Protein 2I5V (pdb70)

Nearest PDB structures (foldseek):
  2i5v-assembly1_O  TM=1.004E+00  e=1.414E-42  Borreliella burgdorferi
  6j49-assembly1_O  TM=1.003E+00  e=3.433E-41  Borreliella burgdorferi B31
  6kt1-assembly1_O  TM=1.001E+00  e=2.697E-40  Borreliella burgdorferi B31
  2oyb-assembly1_O  TM=1.002E+00  e=3.802E-40  Borreliella burgdorferi
  6j6d-assembly1_O  TM=9.961E-01  e=7.559E-40  Borreliella burgdorferi B31

Radius of gyration: 24.24 Å; Cα contacts (8 Å, |Δi|>4): 665; chains: 1; bounding box: 57×36×77 Å

Sequence (246 aa):
NSVSVDLPGSMKVLLVVSKKSSNADGKYDLIATVDALELSGTSDKNNGSGVLEGVVKADASKVKLTISDDLGQTTLEVFKSDGSTLVSSKKVTSKDKIIIIIKFNEKGEVSSEKIIITRADGTRLEYTGIKSDGSGKAKEVLLKGYVLEGTLTAEKTTLVVKEGTVTLSKNISKSGEVSVEELNDTDSSAATKKTAAWNSGTSSTLTITVNSKKTKDLVFTSSNTITVVQQQYDSNGTSLEGSAVEITKLDEIKKNALK

Solvent-accessible surface area: 13711 Å² total; per-residue (Å²): 173,51,70,73,19,99,6,12,14,120,17,113,0,66,2,27,140,81,52,62,114,110,38,77,37,72,1,91,5,73,29,143,93,38,114,4,66,21,81,9,110,83,93,44,0,1,17,56,0,97,14,85,87,120,107,49,15,78,7,69,0,49,3,37,98,112,46,17,70,3,18,32,26,18,33,95,67,113,30,91,37,40,48,24,65,56,28,3,26,169,80,113,48,50,54,58,26,104,31,50,148,167,26,81,59,32,43,69,35,32,32,46,75,84,42,9,83,15,28,21,43,36,21,136,119,98,26,31,15,123,2,72,0,24,11,175,46,16,47,6,108,18,79,30,65,61,136,82,4,26,3,54,10,124,44,76,73,3,32,6,16,16,15,12,31,183,106,46,110,56,31,5,84,11,92,8,114,33,123,47,92,65,68,80,22,66,34,68,62,74,95,69,80,40,12,1,22,2,38,34,108,108,109,95,41,41,17,1,43,13,41,121,72,34,35,5,24,16,30,68,26,54,102,71,6,106,53,82,89,77,91,49,102,92,10,68,121,64,93,65,2,68,63,7,0,146

B-factor: mean 12.8, std 6.6, range [6.35, 48.75]

Structure (mmCIF, N/CA/C/O backbone):
data_2I5V
#
_entry.id   2I5V
#
_cell.length_a   33.261
_cell.length_b   54.705
_cell.length_c   66.509
_cell.angle_alpha   90.00
_cell.angle_beta   99.91
_cell.angle_gamma   90.00
#
_symmetry.space_group_name_H-M   'P 1 21 1'
#
loop_
_entity.id
_entity.type
_entity.pdbx_description
1 polymer 'Outer surface protein A'
2 non-polymer 'TETRAETHYLENE GLYCOL'
3 water water
#
loop_
_atom_site.group_PDB
_atom_site.id
_atom_site.type_symbol
_atom_site.label_atom_id
_atom_site.label_alt_id
_atom_site.label_comp_id
_atom_site.label_asym_id
_atom_site.label_entity_id
_atom_site.label_seq_id
_atom_site.pdbx_PDB_ins_code
_atom_site.Cartn_x
_atom_site.Cartn_y
_atom_site.Cartn_z
_atom_site.occupancy
_atom_site.B_iso_or_equiv
_atom_site.auth_seq_id
_atom_site.auth_comp_id
_atom_site.auth_asym_id
_atom_site.auth_atom_id
_atom_site.pdbx_PDB_model_num
ATOM 1 N N . ASN A 1 6 ? -1.145 15.793 -31.869 1.00 21.06 28 ASN O N 1
ATOM 2 C CA . ASN A 1 6 ? -0.609 14.444 -31.505 1.00 20.06 28 ASN O CA 1
ATOM 3 C C . ASN A 1 6 ? -1.519 13.656 -30.545 1.00 18.95 28 ASN O C 1
ATOM 4 O O . ASN A 1 6 ? -2.738 13.743 -30.662 1.00 19.05 28 ASN O O 1
ATOM 9 N N . SER A 1 7 ? -0.951 12.871 -29.625 1.00 17.12 29 SER O N 1
ATOM 10 C CA . SER A 1 7 ? -1.752 11.968 -28.795 1.00 16.04 29 SER O CA 1
ATOM 11 C C . SER A 1 7 ? -2.801 12.735 -28.009 1.00 14.58 29 SER O C 1
ATOM 12 O O . SER A 1 7 ? -2.733 13.961 -27.872 1.00 15.60 29 SER O O 1
ATOM 15 N N . VAL A 1 8 ? -3.779 11.995 -27.509 1.00 12.95 30 VAL O N 1
ATOM 16 C CA . VAL A 1 8 ? -4.921 12.538 -26.798 1.00 12.85 30 VAL O CA 1
ATOM 17 C C . VAL A 1 8 ? -4.815 12.124 -25.330 1.00 11.54 30 VAL O C 1
ATOM 18 O O . VAL A 1 8 ? -4.681 10.941 -25.026 1.00 10.96 30 VAL O O 1
ATOM 22 N N . SER A 1 9 ? -4.900 13.095 -24.423 1.00 11.08 31 SER O N 1
ATOM 23 C CA . SER A 1 9 ? -4.927 12.837 -22.995 1.00 11.17 31 SER O CA 1
ATOM 24 C C . SER A 1 9 ? -6.327 12.442 -22.571 1.00 10.44 31 SER O C 1
ATOM 25 O O . SER A 1 9 ? -7.303 13.135 -22.883 1.00 12.01 31 SER O O 1
ATOM 28 N N . VAL A 1 10 ? -6.421 11.344 -21.836 1.00 10.10 32 VAL O N 1
ATOM 29 C CA . VAL A 1 10 ? -7.693 10.833 -21.386 1.00 10.10 32 VAL O CA 1
ATOM 30 C C . VAL A 1 10 ? -7.674 10.706 -19.865 1.00 9.77 32 VAL O C 1
ATOM 31 O O . VAL A 1 10 ? -6.776 10.107 -19.287 1.00 9.87 32 VAL O O 1
ATOM 35 N N . ASP A 1 11 ? -8.689 11.270 -19.224 1.00 10.27 33 ASP O N 1
ATOM 36 C CA . ASP A 1 11 ? -8.821 11.232 -17.776 1.00 10.47 33 ASP O CA 1
ATOM 37 C C . ASP A 1 11 ? -9.369 9.880 -17.314 1.00 10.17 33 ASP O C 1
ATOM 38 O O . ASP A 1 11 ? -10.328 9.375 -17.890 1.00 11.20 33 ASP O O 1
ATOM 43 N N . LEU A 1 12 ? -8.775 9.302 -16.272 1.00 10.05 34 LEU O N 1
ATOM 44 C CA . LEU A 1 12 ? -9.179 7.971 -15.809 1.00 10.57 34 LEU O CA 1
ATOM 45 C C . LEU A 1 12 ? -9.588 7.935 -14.346 1.00 10.95 34 LEU O C 1
ATOM 46 O O . LEU A 1 12 ? -8.992 8.612 -13.510 1.00 11.72 34 LEU O O 1
ATOM 51 N N . PRO A 1 13 ? -10.550 7.063 -14.016 1.00 10.80 35 PRO O N 1
ATOM 52 C CA . PRO A 1 13 ? -10.821 6.756 -12.612 1.00 11.31 35 PRO O CA 1
ATOM 53 C C . PRO A 1 13 ? -9.573 6.258 -11.898 1.00 11.22 35 PRO O C 1
ATOM 54 O O . PRO A 1 13 ? -8.733 5.560 -12.486 1.00 11.41 35 PRO O O 1
ATOM 58 N N . GLY A 1 14 ? -9.469 6.599 -10.625 1.00 11.30 36 GLY O N 1
ATOM 59 C CA . GLY A 1 14 ? -8.296 6.254 -9.838 1.00 11.76 36 GLY O CA 1
ATOM 60 C C . GLY A 1 14 ? -7.183 7.270 -9.958 1.00 12.04 36 GLY O C 1
ATOM 61 O O . GLY A 1 14 ? -6.035 6.945 -9.674 1.00 12.94 36 GLY O O 1
ATOM 62 N N . SER A 1 15 ? -7.516 8.503 -10.341 1.00 12.57 37 SER O N 1
ATOM 63 C CA . SER A 1 15 ? -6.541 9.592 -10.415 1.00 13.11 37 SER O CA 1
ATOM 64 C C . SER A 1 15 ? -5.345 9.251 -11.305 1.00 12.84 37 SER O C 1
ATOM 65 O O . SER A 1 15 ? -4.182 9.414 -10.905 1.00 14.17 37 SER O O 1
ATOM 68 N N . MET A 1 16 ? -5.646 8.793 -12.520 1.00 12.29 38 MET O N 1
ATOM 69 C CA . MET A 1 16 ? -4.637 8.514 -13.534 1.00 12.09 38 MET O CA 1
ATOM 70 C C . MET A 1 16 ? -5.005 9.189 -14.864 1.00 11.95 38 MET O C 1
ATOM 71 O O . MET A 1 16 ? -6.136 9.647 -15.051 1.00 12.05 38 MET O O 1
ATOM 76 N N . LYS A 1 17 ? -4.025 9.282 -15.761 1.00 11.54 39 LYS O N 1
ATOM 77 C CA . LYS A 1 17 ? -4.219 9.752 -17.135 1.00 11.43 39 LYS O CA 1
ATOM 78 C C . LYS A 1 17 ? -3.601 8.724 -18.056 1.00 10.69 39 LYS O C 1
ATOM 79 O O . LYS A 1 17 ? -2.602 8.091 -17.704 1.00 11.14 39 LYS O O 1
ATOM 85 N N . VAL A 1 18 ? -4.174 8.580 -19.243 1.00 10.16 40 VAL O N 1
ATOM 86 C CA . VAL A 1 18 ? -3.551 7.793 -20.299 1.00 10.00 40 VAL O CA 1
ATOM 87 C C . VAL A 1 18 ? -3.495 8.648 -21.557 1.00 9.75 40 VAL O C 1
ATOM 88 O O . VAL A 1 18 ? -4.399 9.453 -21.799 1.00 11.14 40 VAL O O 1
ATOM 92 N N . LEU A 1 19 ? -2.407 8.494 -22.311 1.00 9.44 41 LEU O N 1
ATOM 93 C CA A LEU A 1 19 ? -2.267 9.099 -23.630 0.50 9.57 41 LEU O CA 1
ATOM 94 C CA B LEU A 1 19 ? -2.269 9.100 -23.631 0.50 10.02 41 LEU O CA 1
ATOM 95 C C . LEU A 1 19 ? -2.537 8.035 -24.678 1.00 9.49 41 LEU O C 1
ATOM 96 O O . LEU A 1 19 ? -1.959 6.950 -24.618 1.00 9.81 41 LEU O O 1
ATOM 105 N N . VAL A 1 20 ? -3.416 8.354 -25.625 1.00 9.35 42 VAL O N 1
ATOM 106 C CA A VAL A 1 20 ? -3.718 7.431 -26.703 0.50 9.16 42 VAL O CA 1
ATOM 107 C CA B VAL A 1 20 ? -3.794 7.470 -26.725 0.50 9.70 42 VAL O CA 1
ATOM 108 C C . VAL A 1 20 ? -3.319 8.085 -28.027 1.00 9.02 42 VAL O C 1
ATOM 109 O O . VAL A 1 20 ? -3.496 9.292 -28.244 1.00 9.59 42 VAL O O 1
ATOM 116 N N . SER A 1 21 ? -2.735 7.281 -28.905 1.00 9.16 43 SER O N 1
ATOM 117 C CA . SER A 1 21 ? -2.292 7.814 -30.184 1.00 9.68 43 SER O CA 1
ATOM 118 C C . SER A 1 21 ? -3.466 8.383 -30.964 1.00 9.42 43 SER O C 1
ATOM 119 O O . SER A 1 21 ? -4.604 7.931 -30.833 1.00 9.68 43 SER O O 1
ATOM 122 N N . LYS A 1 22 ? -3.187 9.396 -31.768 1.00 10.26 44 LYS O N 1
ATOM 123 C CA A LYS A 1 22 ? -4.209 10.037 -32.582 0.50 10.27 44 LYS O CA 1
ATOM 124 C CA B LYS A 1 22 ? -4.246 10.009 -32.567 0.50 10.82 44 LYS O CA 1
ATOM 125 C C . LYS A 1 22 ? -4.768 9.086 -33.639 1.00 10.31 44 LYS O C 1
ATOM 126 O O . LYS A 1 22 ? -5.955 9.133 -33.939 1.00 11.10 44 LYS O O 1
ATOM 137 N N . SER A 1 23 ? -3.886 8.271 -34.216 1.00 10.28 45 SER O N 1
ATOM 138 C CA . SER A 1 23 ? -4.233 7.373 -35.315 1.00 10.61 45 SER O CA 1
ATOM 139 C C . SER A 1 23 ? -3.754 5.970 -35.004 1.00 10.17 45 SER O C 1
ATOM 140 O O . SER A 1 23 ? -2.824 5.774 -34.205 1.00 11.36 45 SER O O 1
ATOM 143 N N . SER A 1 24 ? -4.394 4.997 -35.641 1.00 9.34 46 SER O N 1
ATOM 144 C CA . SER A 1 24 ? -4.057 3.598 -35.427 1.00 8.98 46 SER O CA 1
ATOM 145 C C . SER A 1 24 ? -2.852 3.132 -36.271 1.00 8.92 46 SER O C 1
ATOM 146 O O . SER A 1 24 ? -2.484 3.743 -37.281 1.00 9.95 46 SER O O 1
ATOM 149 N N . ASN A 1 25 ? -2.263 2.020 -35.851 1.00 9.01 47 ASN O N 1
ATOM 150 C CA . ASN A 1 25 ? -1.110 1.434 -36.526 1.00 9.70 47 ASN O CA 1
ATOM 151 C C . ASN A 1 25 ? -1.582 0.559 -37.697 1.00 10.30 47 ASN O C 1
ATOM 152 O O . ASN A 1 25 ? -2.770 0.550 -38.055 1.00 10.16 47 ASN O O 1
ATOM 157 N N . ALA A 1 26 ? -0.654 -0.159 -38.319 1.00 10.71 48 ALA O N 1
ATOM 158 C CA . ALA A 1 26 ? -0.956 -0.962 -39.512 1.00 11.64 48 ALA O CA 1
ATOM 159 C C . ALA A 1 26 ? -2.020 -2.033 -39.263 1.00 12.31 48 ALA O C 1
ATOM 160 O O . ALA A 1 26 ? -2.738 -2.449 -40.191 1.00 13.98 48 ALA O O 1
ATOM 162 N N . ASP A 1 27 ? -2.091 -2.490 -38.016 1.00 11.73 49 ASP O N 1
ATOM 163 C CA . ASP A 1 27 ? -3.040 -3.511 -37.594 1.00 11.84 49 ASP O CA 1
ATOM 164 C C . ASP A 1 27 ? -4.348 -2.914 -37.083 1.00 10.44 49 ASP O C 1
ATOM 165 O O . ASP A 1 27 ? -5.211 -3.649 -36.625 1.00 11.18 49 ASP O O 1
ATOM 170 N N . GLY A 1 28 ? -4.495 -1.598 -37.148 1.00 9.02 50 GLY O N 1
ATOM 171 C CA . GLY A 1 28 ? -5.692 -0.925 -36.649 1.00 8.89 50 GLY O CA 1
ATOM 172 C C . GLY A 1 28 ? -5.682 -0.620 -35.164 1.00 8.02 50 GLY O C 1
ATOM 173 O O . GLY A 1 28 ? -6.688 -0.162 -34.628 1.00 7.81 50 GLY O O 1
ATOM 174 N N . LYS A 1 29 ? -4.553 -0.845 -34.494 1.00 7.96 51 LYS O N 1
ATOM 175 C CA . LYS A 1 29 ? -4.485 -0.705 -33.036 1.00 7.97 51 LYS O CA 1
ATOM 176 C C . LYS A 1 29 ? -3.874 0.630 -32.618 1.00 7.96 51 LYS O C 1
ATOM 177 O O . LYS A 1 29 ? -3.076 1.223 -33.341 1.00 8.49 51 LYS O O 1
ATOM 183 N N . TYR A 1 30 ? -4.276 1.091 -31.439 1.00 7.96 52 TYR O N 1
ATOM 184 C CA . TYR A 1 30 ? -3.841 2.357 -30.868 1.00 8.33 52 TYR O CA 1
ATOM 185 C C . TYR A 1 30 ? -2.765 2.126 -29.819 1.00 8.52 52 TYR O C 1
ATOM 186 O O . TYR A 1 30 ? -2.831 1.188 -29.033 1.00 9.85 52 TYR O O 1
ATOM 195 N N . ASP A 1 31 ? -1.769 2.998 -29.812 1.00 8.62 53 ASP O N 1
ATOM 196 C CA . ASP A 1 31 ? -0.737 2.975 -28.782 1.00 8.96 53 ASP O CA 1
ATOM 197 C C . ASP A 1 31 ? -1.209 3.735 -27.541 1.00 8.63 53 ASP O C 1
ATOM 198 O O . ASP A 1 31 ? -1.865 4.776 -27.636 1.00 9.50 53 ASP O O 1
ATOM 203 N N . LEU A 1 32 ? -0.874 3.189 -26.373 1.00 8.20 54 LEU O N 1
ATOM 204 C CA . LEU A 1 32 ? -1.210 3.773 -25.073 1.00 8.66 54 LEU O CA 1
ATOM 205 C C . LEU A 1 32 ? 0.055 3.961 -24.251 1.00 8.47 54 LEU O C 1
ATOM 206 O O . LEU A 1 32 ? 0.918 3.074 -24.225 1.00 9.06 54 LEU O O 1
ATOM 211 N N . ILE A 1 33 ? 0.156 5.102 -23.575 1.00 9.06 55 ILE O N 1
ATOM 212 C CA . ILE A 1 33 ? 1.206 5.333 -22.591 1.00 10.14 55 ILE O CA 1
ATOM 213 C C . ILE A 1 33 ? 0.609 5.993 -21.358 1.00 9.69 55 ILE O C 1
ATOM 214 O O . ILE A 1 33 ? -0.312 6.803 -21.442 1.00 10.37 55 ILE O O 1
ATOM 219 N N . ALA A 1 34 ? 1.117 5.619 -20.197 1.00 9.62 56 ALA O N 1
ATOM 220 C CA . ALA A 1 34 ? 0.723 6.256 -18.953 1.00 10.27 56 ALA O CA 1
ATOM 221 C C . ALA A 1 34 ? 1.913 6.251 -18.021 1.00 10.50 56 ALA O C 1
ATOM 222 O O . ALA A 1 34 ? 2.825 5.433 -18.150 1.00 11.38 56 ALA O O 1
ATOM 224 N N . THR A 1 35 ? 1.910 7.175 -17.073 1.00 10.79 57 THR O N 1
ATOM 225 C CA . THR A 1 35 ? 2.915 7.203 -16.021 1.00 11.29 57 THR O CA 1
ATOM 226 C C . THR A 1 35 ? 2.156 7.214 -14.712 1.00 11.26 57 THR O C 1
ATOM 227 O O . THR A 1 35 ? 1.295 8.081 -14.499 1.00 12.54 57 THR O O 1
ATOM 231 N N . VAL A 1 36 ? 2.461 6.250 -13.850 1.00 10.57 58 VAL O N 1
ATOM 232 C CA . VAL A 1 36 ? 1.804 6.114 -12.569 1.00 11.06 58 VAL O CA 1
ATOM 233 C C . VAL A 1 36 ? 2.881 6.143 -11.486 1.00 10.19 58 VAL O C 1
ATOM 234 O O . VAL A 1 36 ? 3.730 5.262 -11.425 1.00 9.46 58 VAL O O 1
ATOM 238 N N . ASP A 1 37 ? 2.857 7.176 -10.646 1.00 10.68 59 ASP O N 1
ATOM 239 C CA . ASP A 1 37 ? 3.890 7.387 -9.616 1.00 10.82 59 ASP O CA 1
ATOM 240 C C . ASP A 1 37 ? 5.318 7.126 -10.143 1.00 10.72 59 ASP O C 1
ATOM 241 O O . ASP A 1 37 ? 6.083 6.320 -9.594 1.00 11.64 59 ASP O O 1
ATOM 246 N N . ALA A 1 38 ? 5.628 7.801 -11.240 1.00 10.44 60 ALA O N 1
ATOM 247 C CA . ALA A 1 38 ? 6.929 7.758 -11.911 1.00 9.89 60 ALA O CA 1
ATOM 248 C C . ALA A 1 38 ? 7.194 6.503 -12.729 1.00 9.37 60 ALA O C 1
ATOM 249 O O . ALA A 1 38 ? 8.190 6.477 -13.432 1.00 10.16 60 ALA O O 1
ATOM 251 N N . LEU A 1 39 ? 6.331 5.486 -12.670 1.00 9.03 61 LEU O N 1
ATOM 252 C CA . LEU A 1 39 ? 6.519 4.276 -13.479 1.00 9.51 61 LEU O CA 1
ATOM 253 C C . LEU A 1 39 ? 5.859 4.432 -14.837 1.00 9.00 61 LEU O C 1
ATOM 254 O O . LEU A 1 39 ? 4.665 4.731 -14.928 1.00 9.69 61 LEU O O 1
ATOM 259 N N . GLU A 1 40 ? 6.631 4.187 -15.891 1.00 9.29 62 GLU O N 1
ATOM 260 C CA . GLU A 1 40 ? 6.125 4.270 -17.251 1.00 10.04 62 GLU O CA 1
ATOM 261 C C . GLU A 1 40 ? 5.467 2.955 -17.652 1.00 9.34 62 GLU O C 1
ATOM 262 O O . GLU A 1 40 ? 6.067 1.886 -17.501 1.00 10.65 62 GLU O O 1
ATOM 268 N N . LEU A 1 41 ? 4.243 3.049 -18.175 1.00 8.72 63 LEU O N 1
ATOM 269 C CA . LEU A 1 41 ? 3.484 1.899 -18.676 1.00 8.78 63 LEU O CA 1
ATOM 270 C C . LEU A 1 41 ? 3.183 2.128 -20.148 1.00 8.81 63 LEU O C 1
ATOM 271 O O . LEU A 1 41 ? 3.000 3.267 -20.584 1.00 9.68 63 LEU O O 1
ATOM 276 N N . SER A 1 42 ? 3.078 1.047 -20.911 1.00 8.27 64 SER O N 1
ATOM 277 C CA . SER A 1 42 ? 2.743 1.134 -22.327 1.00 8.44 64 SER O CA 1
ATOM 278 C C . SER A 1 42 ? 1.908 -0.049 -22.765 1.00 7.49 64 SER O C 1
ATOM 279 O O . SER A 1 42 ? 1.973 -1.136 -22.189 1.00 7.68 64 SER O O 1
ATOM 282 N N . GLY A 1 43 ? 1.135 0.148 -23.820 1.00 7.85 65 GLY O N 1
ATOM 283 C CA . GLY A 1 43 ? 0.342 -0.936 -24.376 1.00 7.99 65 GLY O CA 1
ATOM 284 C C . GLY A 1 43 ? -0.236 -0.563 -25.706 1.00 8.01 65 GLY O C 1
ATOM 285 O O . GLY A 1 43 ? 0.041 0.509 -26.242 1.00 8.42 65 GLY O O 1
ATOM 286 N N . THR A 1 44 ? -1.034 -1.483 -26.242 1.00 8.30 66 THR O N 1
ATOM 287 C CA . THR A 1 44 ? -1.799 -1.241 -27.457 1.00 9.40 66 THR O CA 1
ATOM 288 C C . THR A 1 44 ? -3.235 -1.668 -27.222 1.00 9.10 66 THR O C 1
ATOM 289 O O . THR A 1 44 ? -3.505 -2.513 -26.369 1.00 11.12 66 THR O O 1
ATOM 293 N N . SER A 1 45 ? -4.147 -1.079 -27.990 1.00 8.72 67 SER O N 1
ATOM 294 C CA . SER A 1 45 ? -5.573 -1.301 -27.799 1.00 8.77 67 SER O CA 1
ATOM 295 C C . SER A 1 45 ? -6.320 -1.399 -29.115 1.00 8.50 67 SER O C 1
ATOM 296 O O . SER A 1 45 ? -5.956 -0.774 -30.112 1.00 9.37 67 SER O O 1
ATOM 299 N N . ASP A 1 46 ? -7.404 -2.170 -29.067 1.00 9.26 68 ASP O N 1
ATOM 300 C CA . ASP A 1 46 ? -8.411 -2.271 -30.122 1.00 10.39 68 ASP O CA 1
ATOM 301 C C . ASP A 1 46 ? -9.283 -1.041 -30.246 1.00 9.61 68 ASP O C 1
ATOM 302 O O . ASP A 1 46 ? -10.020 -0.924 -31.228 1.00 11.01 68 ASP O O 1
ATOM 307 N N . LYS A 1 47 ? -9.286 -0.197 -29.216 1.00 8.92 69 LYS O N 1
ATOM 308 C CA . LYS A 1 47 ? -10.132 0.984 -29.169 1.00 9.45 69 LYS O CA 1
ATOM 309 C C . LYS A 1 47 ? -9.316 2.256 -29.181 1.00 9.32 69 LYS O C 1
ATOM 310 O O . LYS A 1 47 ? -8.115 2.242 -28.897 1.00 9.69 69 LYS O O 1
ATOM 316 N N . ASN A 1 48 ? -9.997 3.359 -29.489 1.00 9.81 70 ASN O N 1
ATOM 317 C CA . ASN A 1 48 ? -9.334 4.635 -29.673 1.00 10.62 70 ASN O CA 1
ATOM 318 C C . ASN A 1 48 ? -9.584 5.623 -28.540 1.00 10.66 70 ASN O C 1
ATOM 319 O O . ASN A 1 48 ? -9.196 6.783 -28.660 1.00 11.83 70 ASN O O 1
ATOM 324 N N . ASN A 1 49 ? -10.182 5.164 -27.435 1.00 10.44 71 ASN O N 1
ATOM 325 C CA . ASN A 1 49 ? -10.681 6.061 -26.396 1.00 10.32 71 ASN O CA 1
ATOM 326 C C . ASN A 1 49 ? -9.879 6.091 -25.102 1.00 10.37 71 ASN O C 1
ATOM 327 O O . ASN A 1 49 ? -10.250 6.810 -24.182 1.00 10.60 71 ASN O O 1
ATOM 332 N N . GLY A 1 50 ? -8.789 5.329 -25.031 1.00 10.03 72 GLY O N 1
ATOM 333 C CA . GLY A 1 50 ? -7.990 5.240 -23.813 1.00 10.03 72 GLY O CA 1
ATOM 334 C C . GLY A 1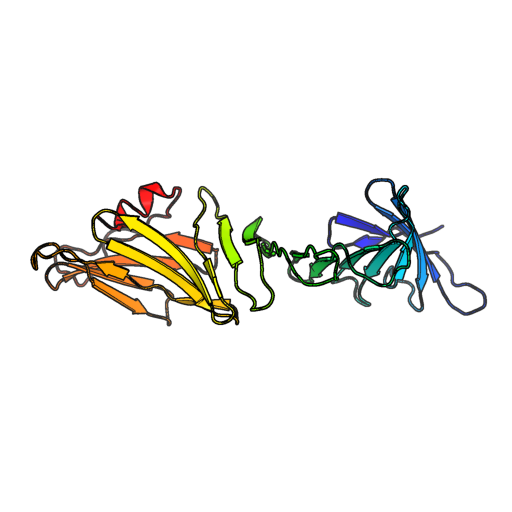 50 ? -8.185 3.945 -23.056 1.00 9.81 72 GLY O C 1
ATOM 335 O O . GLY A 1 50 ? -7.455 3.674 -22.107 1.00 10.60 72 GLY O O 1
ATOM 336 N N . SER A 1 51 ? -9.155 3.130 -23.461 1.00 9.05 73 SER O N 1
ATOM 337 C CA . SER A 1 51 ? -9.350 1.832 -22.843 1.00 8.71 73 SER O CA 1
ATOM 338 C C . SER A 1 51 ? -8.327 0.826 -23.325 1.00 8.10 73 SER O C 1
ATOM 339 O O . SER A 1 51 ? -7.752 0.967 -24.409 1.00 8.42 73 SER O O 1
ATOM 342 N N . GLY A 1 52 ? -8.139 -0.219 -22.526 1.00 7.65 74 GLY O N 1
ATOM 343 C CA . GLY A 1 52 ? -7.216 -1.294 -22.854 1.00 7.83 74 GLY O CA 1
ATOM 344 C C . GLY A 1 52 ? -6.249 -1.582 -21.737 1.00 7.65 74 GLY O C 1
ATOM 345 O O . GLY A 1 52 ? -6.475 -1.221 -20.576 1.00 8.54 74 GLY O O 1
ATOM 346 N N . VAL A 1 53 ? -5.148 -2.225 -22.103 1.00 7.19 75 VAL O N 1
ATOM 347 C CA . VAL A 1 53 ? -4.181 -2.736 -21.148 1.00 7.21 75 VAL O CA 1
ATOM 348 C C . VAL A 1 53 ? -2.825 -2.090 -21.381 1.00 7.17 75 VAL O C 1
ATOM 349 O O . VAL A 1 53 ? -2.359 -1.996 -22.519 1.00 7.51 75 VAL O O 1
ATOM 353 N N . LEU A 1 54 ? -2.202 -1.647 -20.296 1.00 6.67 76 LEU O N 1
ATOM 354 C CA . LEU A 1 54 ? -0.828 -1.150 -20.313 1.00 6.99 76 LEU O CA 1
ATOM 355 C C . LEU A 1 54 ? -0.021 -1.921 -19.295 1.00 6.59 76 LEU O C 1
ATOM 356 O O . LEU A 1 54 ? -0.535 -2.342 -18.271 1.00 7.07 76 LEU O O 1
ATOM 361 N N . GLU A 1 55 ? 1.272 -2.059 -19.563 1.00 6.96 77 GLU O N 1
ATOM 362 C CA . GLU A 1 55 ? 2.163 -2.831 -18.716 1.00 7.54 77 GLU O CA 1
ATOM 363 C C . GLU A 1 55 ? 3.484 -2.111 -18.503 1.00 7.22 77 GLU O C 1
ATOM 364 O O . GLU A 1 55 ? 3.947 -1.321 -19.326 1.00 7.89 77 GLU O O 1
ATOM 370 N N . GLY A 1 56 ? 4.107 -2.432 -17.384 1.00 7.81 78 GLY O N 1
ATOM 371 C CA . GLY A 1 56 ? 5.446 -1.954 -17.071 1.00 8.75 78 GLY O CA 1
ATOM 372 C C . GLY A 1 56 ? 6.079 -2.851 -16.032 1.00 8.41 78 GLY O C 1
ATOM 373 O O . GLY A 1 56 ? 5.515 -3.872 -15.643 1.00 8.09 78 GLY O O 1
ATOM 374 N N . VAL A 1 57 ? 7.287 -2.488 -15.618 1.00 9.55 79 VAL O N 1
ATOM 375 C CA A VAL A 1 57 ? 8.059 -3.300 -14.680 0.50 10.39 79 VAL O CA 1
ATOM 376 C CA B VAL A 1 57 ? 8.087 -3.311 -14.705 0.50 9.88 79 VAL O CA 1
ATOM 377 C C . VAL A 1 57 ? 8.770 -2.384 -13.709 1.00 10.34 79 VAL O C 1
ATOM 378 O O . VAL A 1 57 ? 9.480 -1.459 -14.121 1.00 11.27 79 VAL O O 1
ATOM 385 N N . LYS A 1 58 ? 8.561 -2.639 -12.419 1.00 10.85 80 LYS O N 1
ATOM 386 C CA . LYS A 1 58 ? 9.177 -1.834 -11.374 1.00 11.15 80 LYS O CA 1
ATOM 387 C C . LYS A 1 58 ? 10.667 -2.096 -11.301 1.00 11.31 80 LYS O C 1
ATOM 388 O O . LYS A 1 58 ? 11.179 -3.090 -11.809 1.00 11.51 80 LYS O O 1
ATOM 394 N N . ALA A 1 59 ? 11.360 -1.193 -10.613 1.00 12.02 81 ALA O N 1
ATOM 395 C CA . ALA A 1 59 ? 12.795 -1.313 -10.402 1.00 12.45 81 ALA O CA 1
ATOM 396 C C . ALA A 1 59 ? 13.160 -2.635 -9.757 1.00 12.85 81 ALA O C 1
ATOM 397 O O . ALA A 1 59 ? 14.219 -3.180 -10.041 1.00 13.94 81 ALA O O 1
ATOM 399 N N . ASP A 1 60 ? 12.285 -3.153 -8.896 1.00 13.00 82 ASP O N 1
ATOM 400 C CA . ASP A 1 60 ? 12.543 -4.437 -8.240 1.00 13.38 82 ASP O CA 1
ATOM 401 C C . ASP A 1 60 ? 12.073 -5.655 -9.044 1.00 13.16 82 ASP O C 1
ATOM 402 O O . ASP A 1 60 ? 12.042 -6.775 -8.524 1.00 14.18 82 ASP O O 1
ATOM 407 N N . ALA A 1 61 ? 11.711 -5.422 -10.302 1.00 12.22 83 ALA O N 1
ATOM 408 C CA . ALA A 1 61 ? 11.309 -6.452 -11.265 1.00 11.45 83 ALA O CA 1
ATOM 409 C C . ALA A 1 61 ? 9.846 -6.887 -11.151 1.00 10.20 83 ALA O C 1
ATOM 410 O O . ALA A 1 61 ? 9.401 -7.714 -11.942 1.00 10.50 83 ALA O O 1
ATOM 412 N N . SER A 1 62 ? 9.098 -6.351 -10.194 1.00 9.64 84 SER O N 1
ATOM 413 C CA . SER A 1 62 ? 7.662 -6.631 -10.142 1.00 9.35 84 SER O CA 1
ATOM 414 C C . SER A 1 62 ? 6.975 -6.194 -11.436 1.00 8.61 84 SER O C 1
ATOM 415 O O . SER A 1 62 ? 7.267 -5.125 -11.957 1.00 9.76 84 SER O O 1
ATOM 418 N N . LYS A 1 63 ? 6.048 -7.006 -11.932 1.00 8.10 85 LYS O N 1
ATOM 419 C CA . LYS A 1 63 ? 5.274 -6.631 -13.105 1.00 8.10 85 LYS O CA 1
ATOM 420 C C . LYS A 1 63 ? 4.090 -5.774 -12.684 1.00 7.38 85 LYS O C 1
ATOM 421 O O . LYS A 1 63 ? 3.491 -6.010 -11.643 1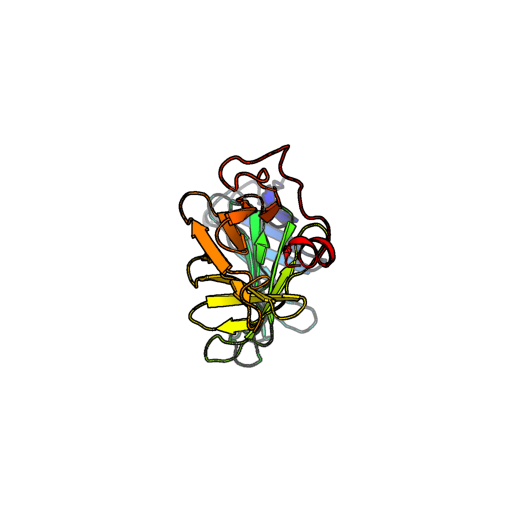.00 8.20 85 LYS O O 1
ATOM 427 N N . VAL A 1 64 ? 3.746 -4.801 -13.520 1.00 7.44 86 VAL O N 1
ATOM 428 C CA . VAL A 1 64 ? 2.593 -3.933 -13.281 1.00 7.51 86 VAL O CA 1
ATOM 429 C C . VAL A 1 64 ? 1.695 -3.938 -14.508 1.00 7.21 86 VAL O C 1
ATOM 430 O O . VAL A 1 64 ? 2.172 -3.805 -15.636 1.00 8.58 86 VAL O O 1
ATOM 434 N N . LYS A 1 65 ? 0.393 -4.079 -14.280 1.00 6.70 87 LYS O N 1
ATOM 435 C CA . LYS A 1 65 ? -0.591 -3.990 -15.351 1.00 6.60 87 LYS O CA 1
ATOM 436 C C . LYS A 1 65 ? -1.722 -3.053 -14.952 1.00 6.47 87 LYS O C 1
ATOM 437 O O . LYS A 1 65 ? -2.287 -3.162 -13.861 1.00 6.57 87 LYS O O 1
ATOM 443 N N . LEU A 1 66 ? -2.051 -2.143 -15.859 1.00 6.41 88 LEU O N 1
ATOM 444 C CA . LEU A 1 66 ? -3.181 -1.228 -15.746 1.00 6.45 88 LEU O CA 1
ATOM 445 C C . LEU A 1 66 ? -4.195 -1.646 -16.797 1.00 6.48 88 LEU O C 1
ATOM 446 O O . LEU A 1 66 ? -3.870 -1.660 -17.984 1.00 7.09 88 LEU O O 1
ATOM 451 N N . THR A 1 67 ? -5.407 -1.993 -16.365 1.00 6.35 89 THR O N 1
ATOM 452 C CA . THR A 1 67 ? -6.482 -2.390 -17.259 1.00 6.89 89 THR O CA 1
ATOM 453 C C . THR A 1 67 ? -7.595 -1.360 -17.115 1.00 6.84 89 THR O C 1
ATOM 454 O O . THR A 1 67 ? -8.108 -1.135 -16.014 1.00 7.27 89 THR O O 1
ATOM 458 N N . ILE A 1 68 ? -7.976 -0.756 -18.233 1.00 7.13 90 ILE O N 1
ATOM 459 C CA . ILE A 1 68 ? -8.980 0.298 -18.284 1.00 7.41 90 ILE O CA 1
ATOM 460 C C . ILE A 1 68 ? -10.147 -0.282 -19.057 1.00 7.42 90 ILE O C 1
ATOM 461 O O . ILE A 1 68 ? -9.990 -0.697 -20.204 1.00 7.46 90 ILE O O 1
ATOM 466 N N . SER A 1 69 ? -11.324 -0.288 -18.439 1.00 7.87 91 SER O N 1
ATOM 467 C CA . SER A 1 69 ? -12.500 -0.873 -19.055 1.00 8.94 91 SER O CA 1
ATOM 468 C C . SER A 1 69 ? -12.901 -0.129 -20.327 1.00 8.95 91 SER O C 1
ATOM 469 O O . SER A 1 69 ? -12.574 1.040 -20.516 1.00 8.80 91 SER O O 1
ATOM 472 N N . ASP A 1 70 ? -13.621 -0.834 -21.194 1.00 10.31 92 ASP O N 1
ATOM 473 C CA . ASP A 1 70 ? -13.937 -0.319 -22.534 1.00 11.27 92 ASP O CA 1
ATOM 474 C C . ASP A 1 70 ? -14.652 1.032 -22.524 1.00 11.82 92 ASP O C 1
ATOM 475 O O . ASP A 1 70 ? -14.433 1.854 -23.424 1.00 13.40 92 ASP O O 1
ATOM 480 N N . ASP A 1 71 ? -15.477 1.270 -21.511 1.00 12.22 93 ASP O N 1
ATOM 481 C CA . ASP A 1 71 ? -16.204 2.541 -21.392 1.00 12.98 93 ASP O CA 1
ATOM 482 C C . ASP A 1 71 ? -15.537 3.571 -20.475 1.00 12.41 93 ASP O C 1
ATOM 483 O O . ASP A 1 71 ? -16.137 4.607 -20.178 1.00 12.68 93 ASP O O 1
ATOM 488 N N . LEU A 1 72 ? -14.312 3.284 -20.034 1.00 11.26 94 LEU O N 1
ATOM 489 C CA . LEU A 1 72 ? -13.521 4.169 -19.173 1.00 10.81 94 LEU O CA 1
ATOM 490 C C . LEU A 1 72 ? -14.059 4.294 -17.746 1.00 10.63 94 LEU O C 1
ATOM 491 O O . LEU A 1 72 ? -13.558 5.101 -16.982 1.00 11.78 94 LEU O O 1
ATOM 496 N N . GLY A 1 73 ? -15.031 3.469 -17.368 1.00 10.25 95 GLY O N 1
ATOM 497 C CA . GLY A 1 73 ? -15.648 3.573 -16.056 1.00 10.65 95 GLY O CA 1
ATOM 498 C C . GLY A 1 73 ? -14.861 2.952 -14.916 1.00 10.17 95 GLY O C 1
ATOM 499 O O . GLY A 1 73 ? -15.056 3.325 -13.759 1.00 10.49 95 GLY O O 1
ATOM 500 N N . GLN A 1 74 ? -13.975 2.008 -15.223 1.00 9.25 96 GLN O N 1
ATOM 501 C CA . GLN A 1 74 ? -13.262 1.265 -14.202 1.00 8.96 96 GLN O CA 1
ATOM 5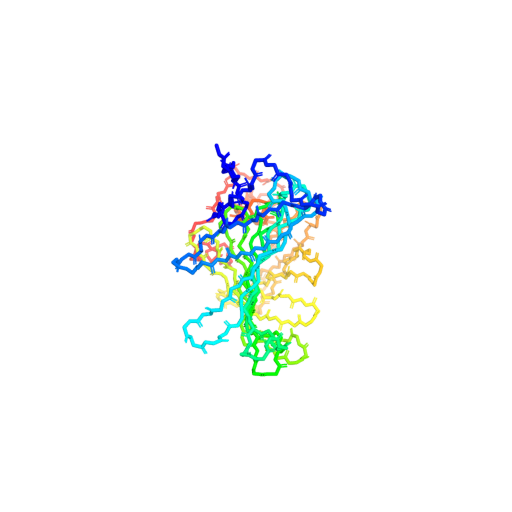02 C C . GLN A 1 74 ? -11.803 1.110 -14.590 1.00 8.19 96 GLN O C 1
ATOM 503 O O . GLN A 1 74 ? -11.474 0.895 -15.760 1.00 9.05 96 GLN O O 1
ATOM 509 N N . THR A 1 75 ? -10.938 1.225 -13.588 1.00 7.86 97 THR O N 1
ATOM 510 C CA . THR A 1 75 ? -9.531 0.901 -13.758 1.00 7.74 97 THR O CA 1
ATOM 511 C C . THR A 1 75 ? -9.095 -0.118 -12.721 1.00 7.32 97 THR O C 1
ATOM 512 O O . THR A 1 75 ? -9.560 -0.117 -11.580 1.00 8.05 97 THR O O 1
ATOM 516 N N . THR A 1 76 ? -8.170 -0.972 -13.144 1.00 7.11 98 THR O N 1
ATOM 517 C CA . THR A 1 76 ? -7.574 -1.983 -12.293 1.00 7.07 98 THR O CA 1
ATOM 518 C C . THR A 1 76 ? -6.068 -1.832 -12.420 1.00 6.85 98 THR O C 1
ATOM 519 O O . THR A 1 76 ? -5.527 -1.849 -1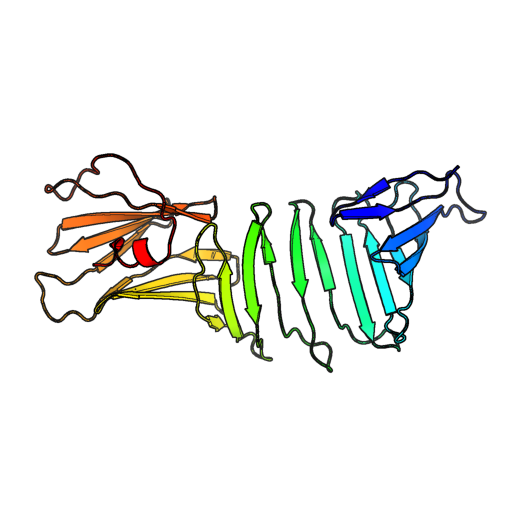3.527 1.00 8.10 98 THR O O 1
ATOM 523 N N . LEU A 1 77 ? -5.385 -1.701 -11.291 1.00 6.76 99 LEU O N 1
ATOM 524 C CA . LEU A 1 77 ? -3.932 -1.587 -11.261 1.00 6.87 99 LEU O CA 1
ATOM 525 C C . LEU A 1 77 ? -3.405 -2.745 -10.433 1.00 6.47 99 LEU O C 1
ATOM 526 O O . LEU A 1 77 ? -3.685 -2.839 -9.232 1.00 6.88 99 LEU O O 1
ATOM 531 N N . GLU A 1 78 ? -2.678 -3.650 -11.088 1.00 6.40 100 GLU O N 1
ATOM 532 C CA . GLU A 1 78 ? -2.161 -4.862 -10.472 1.00 6.75 100 GLU O CA 1
ATOM 533 C C . GLU A 1 78 ? -0.646 -4.871 -10.463 1.00 6.45 100 GLU O C 1
ATOM 534 O O . GLU A 1 78 ? -0.006 -4.437 -11.415 1.00 7.02 100 GLU O O 1
ATOM 540 N N . VAL A 1 79 ? -0.096 -5.394 -9.373 1.00 6.39 101 VAL O N 1
ATOM 541 C CA . VAL A 1 79 ? 1.318 -5.659 -9.246 1.00 6.94 101 VAL O CA 1
ATOM 542 C C . VAL A 1 79 ? 1.488 -7.146 -8.993 1.00 6.91 101 VAL O C 1
ATOM 543 O O . VAL A 1 79 ? 0.748 -7.732 -8.192 1.00 7.78 101 VAL O O 1
ATOM 547 N N . PHE A 1 80 ? 2.458 -7.746 -9.686 1.00 6.98 102 PHE O N 1
ATOM 548 C CA . PHE A 1 80 ? 2.768 -9.170 -9.613 1.00 7.43 102 PHE O CA 1
ATOM 549 C C . PHE A 1 80 ? 4.225 -9.348 -9.231 1.00 8.06 102 PHE O C 1
ATOM 550 O O . PHE A 1 80 ? 5.053 -8.442 -9.412 1.00 8.48 102 PHE O O 1
ATOM 558 N N . LYS A 1 81 ? 4.560 -10.552 -8.778 1.00 8.69 103 LYS O N 1
ATOM 559 C CA . LYS A 1 81 ? 5.951 -10.937 -8.616 1.00 9.31 103 LYS O CA 1
ATOM 560 C C . LYS A 1 81 ? 6.642 -10.924 -9.987 1.00 9.18 103 LYS O C 1
ATOM 561 O O . LYS A 1 81 ? 6.013 -10.740 -11.038 1.00 9.43 103 LYS O O 1
ATOM 567 N N . SER A 1 82 ? 7.957 -11.115 -9.972 1.00 9.80 104 SER O N 1
ATOM 568 C CA . SER A 1 82 ? 8.783 -10.855 -11.152 1.00 10.66 104 SER O CA 1
ATOM 569 C C . SER A 1 82 ? 8.526 -11.768 -12.345 1.00 10.97 104 SER O C 1
ATOM 570 O O . SER A 1 82 ? 8.844 -11.385 -13.461 1.00 12.16 104 SER O O 1
ATOM 573 N N . ASP A 1 83 ? 7.978 -12.956 -12.128 1.00 11.32 105 ASP O N 1
ATOM 574 C CA . ASP A 1 83 ? 7.599 -13.805 -13.266 1.00 11.82 105 ASP O CA 1
ATOM 575 C C . ASP A 1 83 ? 6.242 -13.430 -13.854 1.00 10.79 105 ASP O C 1
ATOM 576 O O . ASP A 1 83 ? 5.881 -13.933 -14.925 1.00 11.51 105 ASP O O 1
ATOM 581 N N . GLY A 1 84 ? 5.496 -12.557 -13.167 1.00 9.41 106 GLY O N 1
ATOM 582 C CA . GLY A 1 84 ? 4.165 -12.151 -13.600 1.00 9.14 106 GLY O CA 1
ATOM 583 C C . GLY A 1 84 ? 3.042 -13.100 -13.244 1.00 9.15 106 GLY O C 1
ATOM 584 O O . GLY A 1 84 ? 1.905 -12.881 -13.664 1.00 9.04 106 GLY O O 1
ATOM 585 N N . SER A 1 85 ? 3.330 -14.155 -12.488 1.00 9.86 107 SER O N 1
ATOM 586 C CA . SER A 1 85 ? 2.306 -15.170 -12.229 1.00 10.57 107 SER O CA 1
ATOM 587 C C . SER A 1 85 ? 1.471 -14.865 -10.988 1.00 10.43 107 SER O C 1
ATOM 588 O O . SER A 1 85 ? 0.245 -15.024 -11.013 1.00 12.57 107 SER O O 1
ATOM 591 N N . THR A 1 86 ? 2.127 -14.460 -9.901 1.00 10.40 108 THR O N 1
ATOM 592 C CA . THR A 1 86 ? 1.495 -14.321 -8.602 1.00 10.54 108 THR O CA 1
ATOM 593 C C . THR A 1 86 ? 1.209 -12.863 -8.273 1.00 9.46 108 THR O C 1
ATOM 594 O O . THR A 1 86 ? 2.117 -12.033 -8.303 1.00 9.28 108 THR O O 1
ATOM 598 N N . LEU A 1 87 ? -0.034 -12.563 -7.910 1.00 10.09 109 LEU O N 1
ATOM 599 C CA . LEU A 1 87 ? -0.409 -11.205 -7.511 1.00 10.06 109 LEU O CA 1
ATOM 600 C C . LEU A 1 87 ? 0.225 -10.807 -6.189 1.00 9.51 109 LEU O C 1
ATOM 601 O O . LEU A 1 87 ? 0.351 -11.619 -5.260 1.00 10.24 109 LEU O O 1
ATOM 606 N N . VAL A 1 88 ? 0.597 -9.533 -6.119 1.00 9.18 110 VAL O N 1
ATOM 607 C CA . VAL A 1 88 ? 1.057 -8.860 -4.921 1.00 9.77 110 VAL O CA 1
ATOM 608 C C . VAL A 1 88 ? -0.002 -7.851 -4.431 1.00 8.88 110 VAL O C 1
ATOM 609 O O . VAL A 1 88 ? -0.275 -7.763 -3.232 1.00 9.29 110 VAL O O 1
ATOM 613 N N . SER A 1 89 ? -0.587 -7.097 -5.358 1.00 8.34 111 SER O N 1
ATOM 614 C CA A SER A 1 89 ? -1.636 -6.153 -4.995 0.50 8.15 111 SER O CA 1
ATOM 615 C CA B SER A 1 89 ? -1.525 -6.028 -5.034 0.50 8.74 111 SER O CA 1
ATOM 616 C C . SER A 1 89 ? -2.529 -5.870 -6.177 1.00 7.96 111 SER O C 1
ATOM 617 O O . SER A 1 89 ? -2.146 -6.035 -7.338 1.00 7.83 111 SER O O 1
ATOM 622 N N . LYS A 1 90 ? -3.759 -5.486 -5.862 1.00 7.64 112 LYS O N 1
ATOM 623 C CA . LYS A 1 90 ? -4.761 -5.203 -6.882 1.00 7.91 112 LYS O CA 1
ATOM 624 C C . LYS A 1 90 ? -5.642 -4.055 -6.392 1.00 7.43 112 LYS O C 1
ATOM 625 O O . LYS A 1 90 ? -6.278 -4.177 -5.341 1.00 8.77 112 LYS O O 1
ATOM 631 N N . LYS A 1 91 ? -5.660 -2.959 -7.146 1.00 7.15 113 LYS O N 1
ATOM 632 C CA . LYS A 1 91 ? -6.493 -1.798 -6.866 1.00 7.70 113 LYS O CA 1
ATOM 633 C C . LYS A 1 91 ? -7.523 -1.662 -7.968 1.00 7.55 113 LYS O C 1
ATOM 634 O O . LYS A 1 91 ? -7.167 -1.542 -9.140 1.00 8.97 113 LYS O O 1
ATOM 640 N N . VAL A 1 92 ? -8.800 -1.648 -7.600 1.00 7.19 114 VAL O N 1
ATOM 641 C CA . VAL A 1 92 ? -9.887 -1.453 -8.548 1.00 7.48 114 VAL O CA 1
ATOM 642 C C . VAL A 1 92 ? -10.663 -0.212 -8.151 1.00 7.52 114 VAL O C 1
ATOM 643 O O . VAL A 1 92 ? -11.135 -0.102 -7.015 1.00 8.17 114 VAL O O 1
ATOM 647 N N . THR A 1 93 ? -10.799 0.720 -9.089 1.00 7.67 115 THR O N 1
ATOM 648 C CA . THR A 1 93 ? -11.666 1.879 -8.917 1.00 7.86 115 THR O CA 1
ATOM 649 C C . THR A 1 93 ? -12.827 1.653 -9.869 1.00 7.87 115 THR O C 1
ATOM 650 O O . THR A 1 93 ? -12.639 1.618 -11.086 1.00 8.15 115 THR O O 1
ATOM 654 N N . SER A 1 94 ? -14.018 1.462 -9.313 1.00 8.63 116 SER O N 1
ATOM 655 C CA . SER A 1 94 ? -15.180 1.104 -10.126 1.00 9.35 116 SER O CA 1
ATOM 656 C C . SER A 1 94 ? -15.972 2.346 -10.522 1.00 8.67 116 SER O C 1
ATOM 657 O O . SER A 1 94 ? -15.624 3.464 -10.130 1.00 8.69 116 SER O O 1
ATOM 660 N N . LYS A 1 95 ? -17.024 2.170 -11.328 1.00 9.26 117 LYS O N 1
ATOM 661 C CA . LYS A 1 95 ? -17.701 3.324 -11.926 1.00 9.75 117 LYS O CA 1
ATOM 662 C C . LYS A 1 95 ? -18.475 4.141 -10.908 1.00 10.11 117 LYS O C 1
ATOM 663 O O . LYS A 1 95 ? -18.830 5.287 -11.185 1.00 11.80 117 LYS O O 1
ATOM 669 N N . ASP A 1 96 ? -18.738 3.548 -9.741 1.00 9.28 118 ASP O N 1
ATOM 670 C CA . ASP A 1 96 ? -19.346 4.238 -8.611 1.00 9.84 118 ASP O CA 1
ATOM 671 C C . ASP A 1 96 ? -18.317 4.925 -7.714 1.00 9.28 118 ASP O C 1
ATOM 672 O O . ASP A 1 96 ? -18.668 5.419 -6.638 1.00 9.76 118 ASP O O 1
ATOM 677 N N . LYS A 1 97 ? -17.063 4.949 -8.175 1.00 9.06 119 LYS O N 1
ATOM 678 C CA . LYS A 1 97 ? -15.935 5.598 -7.515 1.00 9.29 119 LYS O CA 1
ATOM 679 C C . LYS A 1 97 ? -15.519 4.959 -6.194 1.00 9.14 119 LYS O C 1
ATOM 680 O O . LYS A 1 97 ? -14.690 5.522 -5.484 1.00 11.56 119 LYS O O 1
ATOM 686 N N . ILE A 1 98 ? -16.017 3.760 -5.908 1.00 8.40 120 ILE O N 1
ATOM 687 C CA . ILE A 1 98 ? -15.497 2.975 -4.805 1.00 8.43 120 ILE O CA 1
ATOM 688 C C . ILE A 1 98 ? -14.126 2.430 -5.207 1.00 7.80 120 ILE O C 1
ATOM 689 O O . ILE A 1 98 ? -13.911 2.005 -6.347 1.00 8.67 120 ILE O O 1
ATOM 694 N N . ILE A 1 99 ? -13.203 2.462 -4.255 1.00 7.47 121 ILE O N 1
ATOM 695 C CA . ILE A 1 99 ? -11.856 1.948 -4.453 1.00 8.31 121 ILE O CA 1
ATOM 696 C C . ILE A 1 99 ? -11.696 0.730 -3.556 1.00 7.69 121 ILE O C 1
ATOM 697 O O . ILE A 1 99 ? -11.976 0.798 -2.362 1.00 9.04 121 ILE O O 1
ATOM 702 N N . ILE A 1 100 ? -11.231 -0.375 -4.124 1.00 7.34 122 ILE O N 1
ATOM 703 C CA . ILE A 1 100 ? -10.924 -1.564 -3.349 1.00 7.71 122 ILE O CA 1
ATOM 704 C C . ILE A 1 100 ? -9.468 -1.918 -3.619 1.00 7.07 122 ILE O C 1
ATOM 705 O O . ILE A 1 100 ? -9.075 -2.099 -4.780 1.00 7.66 122 ILE O O 1
ATOM 710 N N . ILE A 1 101 ? -8.675 -2.004 -2.559 1.00 7.15 123 ILE O N 1
ATOM 711 C CA . ILE A 1 101 ? -7.275 -2.395 -2.678 1.00 7.81 123 ILE O CA 1
ATOM 712 C C . ILE A 1 101 ? -7.060 -3.650 -1.862 1.00 7.69 123 ILE O C 1
ATOM 713 O O . ILE A 1 101 ? -7.345 -3.701 -0.661 1.00 7.63 123 ILE O O 1
ATOM 718 N N . ILE A 1 102 ? -6.577 -4.681 -2.544 1.00 8.24 124 ILE O N 1
ATOM 719 C CA . ILE A 1 102 ? -6.291 -5.977 -1.962 1.00 9.26 124 ILE O CA 1
ATOM 720 C C . ILE A 1 102 ? -4.789 -6.204 -1.973 1.00 9.06 124 ILE O C 1
ATOM 721 O O . ILE A 1 102 ? -4.111 -5.896 -2.962 1.00 9.86 124 ILE O O 1
ATOM 726 N N . LYS A 1 103 ? -4.286 -6.724 -0.861 1.00 9.01 125 LYS O N 1
ATOM 727 C CA . LYS A 1 103 ? -2.929 -7.234 -0.785 1.00 10.88 125 LYS O CA 1
ATOM 728 C C . LYS A 1 103 ? -2.984 -8.746 -0.638 1.00 10.20 125 LYS O C 1
ATOM 729 O O . LYS A 1 103 ? -3.912 -9.302 -0.038 1.00 10.52 125 LYS O O 1
ATOM 735 N N . PHE A 1 104 ? -1.995 -9.401 -1.241 1.00 10.75 126 PHE O N 1
ATOM 736 C CA . PHE A 1 104 ? -1.917 -10.852 -1.268 1.00 11.01 126 PHE O CA 1
ATOM 737 C C . PHE A 1 104 ? -0.676 -11.347 -0.544 1.00 11.65 126 PHE O C 1
ATOM 738 O O . PHE A 1 104 ? 0.342 -10.657 -0.499 1.00 12.63 126 PHE O O 1
ATOM 746 N N . ASN A 1 105 ? -0.765 -12.551 0.014 1.00 11.67 127 ASN O N 1
ATOM 747 C CA . ASN A 1 105 ? 0.378 -13.178 0.666 1.00 12.70 127 ASN O CA 1
ATOM 748 C C . ASN A 1 105 ? 1.312 -13.793 -0.378 1.00 13.57 127 ASN O C 1
ATOM 749 O O . ASN A 1 105 ? 1.057 -13.699 -1.583 1.00 14.07 127 ASN O O 1
ATOM 754 N N . GLU A 1 106 ? 2.382 -14.446 0.074 1.00 14.69 128 GLU O N 1
ATOM 755 C CA . GLU A 1 106 ? 3.421 -14.920 -0.847 1.00 15.85 128 GLU O CA 1
ATOM 756 C C . GLU A 1 106 ? 2.896 -15.977 -1.812 1.00 16.10 128 GLU O C 1
ATOM 757 O O . GLU A 1 106 ? 3.503 -16.219 -2.862 1.00 17.54 128 GLU O O 1
ATOM 763 N N . LYS A 1 107 ? 1.783 -16.609 -1.444 1.00 16.47 129 LYS O N 1
ATOM 764 C CA . LYS A 1 107 ? 1.088 -17.571 -2.297 1.00 16.44 129 LYS O CA 1
ATOM 765 C C . LYS A 1 107 ? 0.055 -16.956 -3.253 1.00 16.19 129 LYS O C 1
ATOM 766 O O . LYS A 1 107 ? -0.530 -17.668 -4.059 1.00 16.91 129 LYS O O 1
ATOM 772 N N . GLY A 1 108 ? -0.192 -15.651 -3.164 1.00 15.46 130 GLY O N 1
ATOM 773 C CA . GLY A 1 108 ? -1.222 -15.011 -3.992 1.00 14.96 130 GLY O CA 1
ATOM 774 C C . GLY A 1 108 ? -2.641 -15.116 -3.442 1.00 14.41 130 GLY O C 1
ATOM 775 O O . GLY A 1 108 ? -3.614 -14.925 -4.180 1.00 15.37 130 GLY O O 1
ATOM 776 N N . GLU A 1 109 ? -2.765 -15.407 -2.147 1.00 13.14 131 GLU O N 1
ATOM 777 C CA . GLU A 1 109 ? -4.061 -15.457 -1.463 1.00 12.31 131 GLU O CA 1
ATOM 778 C C . GLU A 1 109 ? -4.367 -14.114 -0.805 1.00 11.36 131 GLU O C 1
ATOM 779 O O . GLU A 1 109 ? -3.468 -13.447 -0.316 1.00 10.93 131 GLU O O 1
ATOM 785 N N . VAL A 1 110 ? -5.637 -13.732 -0.778 1.00 10.55 132 VAL O N 1
ATOM 786 C CA . VAL A 1 110 ? -6.047 -12.457 -0.189 1.00 10.45 132 VAL O CA 1
ATOM 787 C C . VAL A 1 110 ? -5.665 -12.409 1.287 1.00 9.68 132 VAL O C 1
ATOM 788 O O . VAL A 1 110 ? -6.044 -13.294 2.045 1.00 10.38 132 VAL O O 1
ATOM 792 N N . SER A 1 111 ? -4.945 -11.354 1.677 1.00 8.57 133 SER O N 1
ATOM 793 C CA A SER A 1 111 ? -4.556 -11.159 3.081 0.50 8.74 133 SER O CA 1
ATOM 794 C CA B SER A 1 111 ? -4.491 -11.134 3.048 0.50 8.98 133 SER O CA 1
ATOM 795 C C . SER A 1 111 ? -5.048 -9.841 3.680 1.00 8.17 133 SER O C 1
ATOM 796 O O . SER A 1 111 ? -5.161 -9.736 4.898 1.00 7.92 133 SER O O 1
ATOM 801 N N . GLU A 1 112 ? -5.358 -8.848 2.845 1.00 8.42 134 GLU O N 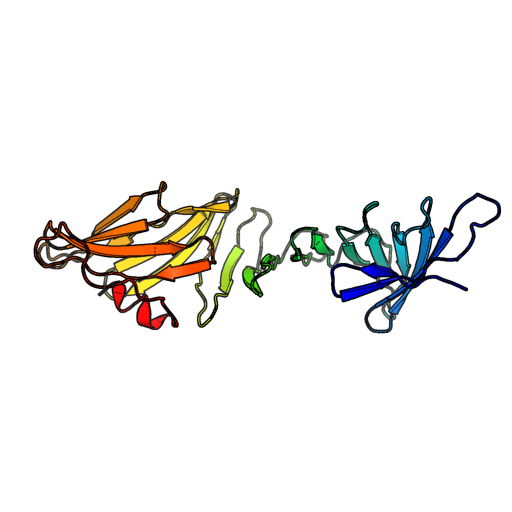1
ATOM 802 C CA . GLU A 1 112 ? -5.902 -7.559 3.291 1.00 8.55 134 GLU O CA 1
ATOM 803 C C . GLU A 1 112 ? -6.810 -7.030 2.200 1.00 8.12 134 GLU O C 1
ATOM 804 O O . GLU A 1 112 ? -6.507 -7.193 1.012 1.00 8.77 134 GLU O O 1
ATOM 810 N N . LYS A 1 113 ? -7.903 -6.389 2.596 1.00 7.43 135 LYS O N 1
ATOM 811 C CA . LYS A 1 113 ? -8.775 -5.710 1.655 1.00 7.81 135 LYS O CA 1
ATOM 812 C C . LYS A 1 113 ? -9.266 -4.432 2.297 1.00 7.11 135 LYS O C 1
ATOM 813 O O . LYS A 1 113 ? -9.858 -4.479 3.376 1.00 7.79 135 LYS O O 1
ATOM 819 N N . ILE A 1 114 ? -9.031 -3.302 1.631 1.00 6.92 136 ILE O N 1
ATOM 820 C CA A ILE A 1 114 ? -9.467 -1.988 2.089 0.50 7.52 136 ILE O CA 1
ATOM 821 C CA B ILE A 1 114 ? -9.559 -2.025 2.103 0.50 7.55 136 ILE O CA 1
ATOM 822 C C . ILE A 1 114 ? -10.461 -1.442 1.052 1.00 7.26 136 ILE O C 1
ATOM 823 O O . ILE A 1 114 ? -10.085 -1.274 -0.115 1.00 7.74 136 ILE O O 1
ATOM 832 N N . ILE A 1 115 ? -11.688 -1.167 1.483 1.00 7.53 137 ILE O N 1
ATOM 833 C CA . ILE A 1 115 ? -12.726 -0.604 0.633 1.00 7.67 137 ILE O CA 1
ATOM 834 C C . ILE A 1 115 ? -12.903 0.852 1.053 1.00 7.62 137 ILE O C 1
ATOM 835 O O . ILE A 1 115 ? -13.222 1.135 2.208 1.00 8.55 137 ILE O O 1
ATOM 840 N N . THR A 1 116 ? -12.693 1.775 0.123 1.00 7.54 138 THR O N 1
ATOM 841 C CA . THR A 1 116 ? -12.956 3.188 0.350 1.00 8.16 138 THR O CA 1
ATOM 842 C C . THR A 1 116 ? -14.197 3.580 -0.420 1.00 7.96 138 THR O C 1
ATOM 843 O O . THR A 1 116 ? -14.221 3.556 -1.642 1.00 8.71 138 THR O O 1
ATOM 847 N N . ARG A 1 117 ? -15.241 3.906 0.320 1.00 8.29 139 ARG O N 1
ATOM 848 C CA . ARG A 1 117 ? -16.490 4.317 -0.282 1.00 8.95 139 ARG O CA 1
ATOM 849 C C . ARG A 1 117 ? -16.322 5.692 -0.917 1.00 8.74 139 ARG O C 1
ATOM 850 O O . ARG A 1 117 ? -15.378 6.417 -0.620 1.00 9.07 139 ARG O O 1
ATOM 858 N N . ALA A 1 118 ? -17.264 6.069 -1.770 1.00 9.54 140 ALA O N 1
ATOM 859 C CA . ALA A 1 118 ? -17.175 7.346 -2.478 1.00 10.01 140 ALA O CA 1
ATOM 860 C C . ALA A 1 118 ? -17.161 8.533 -1.516 1.00 10.16 140 ALA O C 1
ATOM 861 O O . ALA A 1 118 ? -16.577 9.566 -1.834 1.00 11.99 140 ALA O O 1
ATOM 863 N N . ASP A 1 119 ? -17.783 8.383 -0.343 1.00 9.79 141 ASP O N 1
ATOM 864 C CA . ASP A 1 119 ? -17.811 9.439 0.671 1.00 10.09 141 ASP O CA 1
ATOM 865 C C . ASP A 1 119 ? -16.567 9.457 1.556 1.00 9.81 141 ASP O C 1
ATOM 866 O O . ASP A 1 119 ? -16.488 10.251 2.497 1.00 11.00 141 ASP O O 1
ATOM 871 N N . GLY A 1 120 ? -15.606 8.583 1.276 1.00 9.08 142 GLY O N 1
ATOM 872 C CA . GLY A 1 120 ? -14.359 8.550 2.024 1.00 8.90 142 GLY O CA 1
ATOM 873 C C . GLY A 1 120 ? -14.341 7.636 3.232 1.00 8.56 142 GLY O C 1
ATOM 874 O O . GLY A 1 120 ? -13.276 7.380 3.792 1.00 9.43 142 GLY O O 1
ATOM 875 N N . THR A 1 121 ? -15.497 7.151 3.675 1.00 7.96 143 THR O N 1
ATOM 876 C CA . THR A 1 121 ? -15.513 6.161 4.747 1.00 7.65 143 THR O CA 1
ATOM 877 C C . THR A 1 121 ? -14.938 4.846 4.222 1.00 7.22 143 THR O C 1
ATOM 878 O O . THR A 1 121 ? -14.915 4.622 3.010 1.00 7.93 143 THR O O 1
ATOM 882 N N . ARG A 1 122 ? -14.432 4.010 5.125 1.00 6.97 144 ARG O N 1
ATOM 883 C CA . ARG A 1 122 ? -13.753 2.789 4.728 1.00 7.43 144 ARG O CA 1
ATOM 884 C C . ARG A 1 122 ? -14.171 1.584 5.542 1.00 6.78 144 ARG O C 1
ATOM 885 O O . ARG A 1 122 ? -14.520 1.700 6.719 1.00 7.45 144 ARG O O 1
ATOM 893 N N . LEU A 1 123 ? -14.056 0.421 4.904 1.00 6.90 145 LEU O N 1
ATOM 894 C CA . LEU A 1 123 ? -14.038 -0.868 5.587 1.00 7.30 145 LEU O CA 1
ATOM 895 C C . LEU A 1 123 ? -12.651 -1.444 5.384 1.00 7.20 145 LEU O C 1
ATOM 896 O O . LEU A 1 123 ? -12.176 -1.555 4.251 1.00 8.12 145 LEU O O 1
ATOM 901 N N . GLU A 1 124 ? -12.004 -1.807 6.481 1.00 7.00 146 GLU O N 1
ATOM 902 C CA . GLU A 1 124 ? -10.648 -2.330 6.446 1.00 7.60 146 GLU O CA 1
ATOM 903 C C . GLU A 1 124 ? -10.626 -3.736 7.013 1.00 7.19 146 GLU O C 1
ATOM 904 O O . GLU A 1 124 ? -10.951 -3.952 8.178 1.00 7.97 146 GLU O O 1
ATOM 910 N N . TYR A 1 125 ? -10.213 -4.682 6.188 1.00 6.96 147 TYR O N 1
ATOM 911 C CA . TYR A 1 125 ? -10.118 -6.087 6.560 1.00 7.14 147 TYR O CA 1
ATOM 912 C C . TYR A 1 125 ? -8.654 -6.483 6.509 1.00 7.10 147 TYR O C 1
ATOM 913 O O . TYR A 1 125 ? -8.013 -6.396 5.462 1.00 7.80 147 TYR O O 1
ATOM 922 N N . THR A 1 126 ? -8.118 -6.902 7.647 1.00 7.01 148 THR O N 1
ATOM 923 C CA . THR A 1 126 ? -6.701 -7.215 7.764 1.00 7.64 148 THR O CA 1
ATOM 924 C C . THR A 1 126 ? -6.484 -8.577 8.424 1.00 7.17 148 THR O C 1
ATOM 925 O O . THR A 1 126 ? -7.376 -9.120 9.076 1.00 7.48 148 THR O O 1
ATOM 929 N N . GLY A 1 127 ? -5.300 -9.132 8.231 1.00 7.75 149 GLY O N 1
ATOM 930 C CA . GLY A 1 127 ? -4.989 -10.450 8.779 1.00 8.35 149 GLY O CA 1
ATOM 931 C C . GLY A 1 127 ? -5.950 -11.516 8.295 1.00 8.10 149 GLY O C 1
ATOM 932 O O . GLY A 1 127 ? -6.341 -12.401 9.058 1.00 9.08 149 GLY O O 1
ATOM 933 N N . ILE A 1 128 ? -6.328 -11.455 7.031 1.00 7.42 150 ILE O N 1
ATOM 934 C CA . ILE A 1 128 ? -7.324 -12.379 6.511 1.00 7.56 150 ILE O CA 1
ATOM 935 C C . ILE A 1 128 ? -6.678 -13.750 6.334 1.00 7.76 150 ILE O C 1
ATOM 936 O O . ILE A 1 128 ? -5.569 -13.848 5.802 1.00 8.51 150 ILE O O 1
ATOM 941 N N . LYS A 1 129 ? -7.381 -14.785 6.781 1.00 8.01 151 LYS O N 1
ATOM 942 C CA . LYS A 1 129 ? -6.868 -16.154 6.753 1.00 8.68 151 LYS O CA 1
ATOM 943 C C . LYS A 1 129 ? -7.569 -16.947 5.663 1.00 8.97 151 LYS O C 1
ATOM 944 O O . LYS A 1 129 ? -8.432 -16.432 4.963 1.00 9.61 151 LYS O O 1
ATOM 950 N N . SER A 1 130 ? -7.190 -18.210 5.500 1.00 9.64 152 SER O N 1
ATOM 951 C CA . SER A 1 130 ? -7.684 -18.981 4.361 1.00 10.45 152 SER O CA 1
ATOM 952 C C . SER A 1 130 ? -9.168 -19.329 4.467 1.00 10.54 152 SER O C 1
ATOM 953 O O . SER A 1 130 ? -9.778 -19.699 3.462 1.00 12.68 152 SER O O 1
ATOM 956 N N . ASP A 1 131 ? -9.740 -19.218 5.662 1.00 10.20 153 ASP O N 1
ATOM 957 C CA . ASP A 1 131 ? -11.174 -19.400 5.874 1.00 10.57 153 ASP O CA 1
ATOM 958 C C . ASP A 1 131 ? -11.991 -18.113 5.718 1.00 10.48 153 ASP O C 1
ATOM 959 O O . ASP A 1 131 ? -13.182 -18.112 6.003 1.00 11.35 153 ASP O O 1
ATOM 964 N N . GLY A 1 132 ? -11.355 -17.029 5.283 1.00 10.21 154 GLY O N 1
ATOM 965 C CA . GLY A 1 132 ? -12.039 -15.758 5.121 1.00 10.16 154 GLY O CA 1
ATOM 966 C C . GLY A 1 132 ? -12.316 -15.027 6.431 1.00 9.97 154 GLY O C 1
ATOM 967 O O . GLY A 1 132 ? -13.096 -14.065 6.441 1.00 10.76 154 GLY O O 1
ATOM 968 N N . SER A 1 133 ? -11.688 -15.460 7.524 1.00 9.25 155 SER O N 1
ATOM 969 C CA . SER A 1 133 ? -11.759 -14.731 8.797 1.00 8.85 155 SER O CA 1
ATOM 970 C C . SER A 1 133 ? -10.657 -13.673 8.870 1.00 8.01 155 SER O C 1
ATOM 971 O O . SER A 1 133 ? -9.642 -13.766 8.185 1.00 9.22 155 SER O O 1
ATOM 974 N N . GLY A 1 134 ? -10.840 -12.680 9.728 1.00 7.79 156 GLY O N 1
ATOM 975 C CA . GLY A 1 134 ? -9.841 -11.638 9.894 1.00 8.16 156 GLY O CA 1
ATOM 976 C C . GLY A 1 134 ? -10.315 -10.584 10.869 1.00 7.32 156 GLY O C 1
ATOM 977 O O . GLY A 1 134 ? -11.323 -10.748 11.566 1.00 7.99 156 GLY O O 1
ATOM 978 N N . LYS A 1 135 ? -9.553 -9.499 10.922 1.00 7.52 157 LYS O N 1
ATOM 979 C CA . LYS A 1 135 ? -9.883 -8.332 11.719 1.00 8.29 157 LYS O CA 1
ATOM 980 C C . LYS A 1 135 ? -10.605 -7.327 10.837 1.00 7.45 157 LYS O C 1
ATOM 981 O O . LYS A 1 135 ? -10.317 -7.211 9.637 1.00 8.09 157 LYS O O 1
ATOM 987 N N . ALA A 1 136 ? -11.524 -6.572 11.432 1.00 7.64 158 ALA O N 1
ATOM 988 C CA . ALA A 1 136 ? -12.319 -5.587 10.695 1.00 7.94 158 ALA O CA 1
ATOM 989 C C . ALA A 1 136 ? -12.336 -4.248 11.408 1.00 8.00 158 ALA O C 1
ATOM 990 O O . ALA A 1 136 ? -12.386 -4.177 12.638 1.00 8.53 158 ALA O O 1
ATOM 992 N N . LYS A 1 137 ? -12.317 -3.182 10.625 1.00 8.20 159 LYS O N 1
ATOM 993 C CA . LYS A 1 137 ? -12.541 -1.837 11.134 1.00 9.06 159 LYS O CA 1
ATOM 994 C C . LYS A 1 137 ? -13.392 -1.085 10.133 1.00 8.10 159 LYS O C 1
ATOM 995 O O . LYS A 1 137 ? -13.255 -1.263 8.934 1.00 9.16 159 LYS O O 1
ATOM 1001 N N . GLU A 1 138 ? -14.279 -0.237 10.634 1.00 7.84 160 GLU O N 1
ATOM 1002 C CA . GLU A 1 138 ? -15.012 0.693 9.801 1.00 8.02 160 GLU O CA 1
ATOM 1003 C C . GLU A 1 138 ? -14.571 2.086 10.202 1.00 8.07 160 GLU O C 1
ATOM 1004 O O . GLU A 1 138 ? -14.644 2.465 11.372 1.00 9.74 160 GLU O O 1
ATOM 1010 N N . VAL A 1 139 ? -14.105 2.841 9.219 1.00 7.71 161 VAL O N 1
ATOM 1011 C CA . VAL A 1 139 ? -13.566 4.178 9.428 1.00 7.99 161 VAL O CA 1
ATOM 1012 C C . VAL A 1 139 ? -14.624 5.156 8.956 1.00 7.77 161 VAL O C 1
ATOM 1013 O O . VAL A 1 139 ? -14.893 5.281 7.754 1.00 8.25 161 VAL O O 1
ATOM 1017 N N . LEU A 1 140 ? -15.244 5.818 9.924 1.00 8.10 162 LEU O N 1
ATOM 1018 C CA A LEU A 1 140 ? -16.314 6.755 9.623 0.50 8.84 162 LEU O CA 1
ATOM 1019 C CA B LEU A 1 140 ? -16.331 6.761 9.675 0.50 8.69 162 LEU O CA 1
ATOM 1020 C C . LEU A 1 140 ? -15.829 8.189 9.803 1.00 9.02 162 LEU O C 1
ATOM 1021 O O . LEU A 1 140 ? -14.685 8.423 10.206 1.00 9.78 162 LEU O O 1
ATOM 1030 N N . LYS A 1 141 ? -16.685 9.147 9.471 1.00 9.94 163 LYS O N 1
ATOM 1031 C CA . LYS A 1 141 ? -16.345 10.545 9.663 1.00 10.94 163 LYS O CA 1
ATOM 1032 C C . LYS A 1 141 ? -16.380 10.821 11.151 1.00 10.62 163 LYS O C 1
ATOM 1033 O O . LYS A 1 141 ? -17.444 10.839 11.770 1.00 11.66 163 LYS O O 1
ATOM 1039 N N . GLY A 1 142 ? -15.197 10.991 11.729 1.00 10.79 164 GLY O N 1
ATOM 1040 C CA . GLY A 1 142 ? -15.061 11.366 13.125 1.00 10.92 164 GLY O CA 1
ATOM 1041 C C . GLY A 1 142 ? -14.669 10.260 14.082 1.00 10.57 164 GLY O C 1
ATOM 1042 O O . GLY A 1 142 ? -14.279 10.556 15.208 1.00 11.61 164 GLY O O 1
ATOM 1043 N N . TYR A 1 143 ? -14.774 8.993 13.671 1.00 9.70 165 TYR O N 1
ATOM 1044 C CA . TYR A 1 143 ? -14.529 7.873 14.575 1.00 9.27 165 TYR O CA 1
ATOM 1045 C C . TYR A 1 143 ? -14.366 6.568 13.802 1.00 8.87 165 TYR O C 1
ATOM 1046 O O . TYR A 1 143 ? -14.640 6.502 12.611 1.00 9.16 165 TYR O O 1
ATOM 1055 N N . VAL A 1 144 ? -13.937 5.534 14.513 1.00 9.05 166 VAL O N 1
ATOM 1056 C CA . VAL A 1 144 ? -13.694 4.218 13.939 1.00 9.57 166 VAL O CA 1
ATOM 1057 C C . VAL A 1 144 ? -14.389 3.165 14.803 1.00 9.81 166 VAL O C 1
ATOM 1058 O O . VAL A 1 144 ? -14.412 3.268 16.032 1.00 12.04 166 VAL O O 1
ATOM 1062 N N . LEU A 1 145 ? -14.974 2.161 14.154 1.00 9.25 167 LEU O N 1
ATOM 1063 C CA . LEU A 1 145 ? -15.569 1.010 14.823 1.00 9.27 167 LEU O CA 1
ATOM 1064 C C . LEU A 1 145 ? -14.664 -0.188 14.557 1.00 9.49 167 LEU O C 1
ATOM 1065 O O . LEU A 1 145 ? -14.133 -0.329 13.454 1.00 11.05 167 LEU O O 1
ATOM 1070 N N . GLU A 1 146 ? -14.497 -1.065 15.541 1.00 8.94 168 GLU O N 1
ATOM 1071 C CA . GLU A 1 146 ? -13.586 -2.206 15.443 1.00 8.91 168 GLU O CA 1
ATOM 1072 C C . GLU A 1 146 ? -14.308 -3.510 15.722 1.00 7.85 168 GLU O C 1
ATOM 1073 O O . GLU A 1 146 ? -15.211 -3.580 16.559 1.00 8.46 168 GLU O O 1
ATOM 1079 N N . GLY A 1 147 ? -13.862 -4.563 15.058 1.00 7.68 169 GLY O N 1
ATOM 1080 C CA . GLY A 1 147 ? -14.426 -5.876 15.274 1.00 8.19 169 GLY O CA 1
ATOM 1081 C C . GLY A 1 147 ? -13.727 -6.941 14.459 1.00 7.50 169 GLY O C 1
ATOM 1082 O O . GLY A 1 147 ? -12.508 -6.914 14.286 1.00 7.78 169 GLY O O 1
ATOM 1083 N N . THR A 1 148 ? -14.516 -7.886 13.966 1.00 7.91 170 THR O N 1
ATOM 1084 C CA . THR A 1 148 ? -14.007 -9.079 13.319 1.00 8.35 170 THR O CA 1
ATOM 1085 C C . THR A 1 148 ? -14.767 -9.386 12.044 1.00 7.89 170 THR O C 1
ATOM 1086 O O . THR A 1 148 ? -15.889 -8.929 11.821 1.00 8.51 170 THR O O 1
ATOM 1090 N N . LEU A 1 149 ? -14.118 -10.198 11.226 1.00 7.53 171 LEU O N 1
ATOM 1091 C CA . LEU A 1 149 ? -14.639 -10.719 9.976 1.00 7.76 171 LEU O CA 1
ATOM 1092 C C . LEU A 1 149 ? -14.711 -12.240 10.034 1.00 7.65 171 LEU O C 1
ATOM 1093 O O . LEU A 1 149 ? -13.763 -12.884 10.467 1.00 8.00 171 LEU O O 1
ATOM 1098 N N . THR A 1 150 ? -15.829 -12.798 9.577 1.00 7.97 172 THR O N 1
ATOM 1099 C CA . THR A 1 150 ? -15.891 -14.209 9.189 1.00 8.22 172 THR O CA 1
ATOM 1100 C C . THR A 1 150 ? -16.466 -14.273 7.788 1.00 8.13 172 THR O C 1
ATOM 1101 O O . THR A 1 150 ? -16.944 -13.273 7.253 1.00 8.14 172 THR O O 1
ATOM 1105 N N . ALA A 1 151 ? -16.458 -15.467 7.208 1.00 8.47 173 ALA O N 1
ATOM 1106 C CA . ALA A 1 151 ? -17.050 -15.663 5.893 1.00 9.06 173 ALA O CA 1
ATOM 1107 C C . ALA A 1 151 ? -18.559 -15.433 5.886 1.00 9.41 173 ALA O C 1
ATOM 1108 O O . ALA A 1 151 ? -19.141 -15.308 4.811 1.00 10.84 173 ALA O O 1
ATOM 1110 N N . GLU A 1 152 ? -19.194 -15.392 7.057 1.00 9.09 174 GLU O N 1
ATOM 1111 C CA . GLU A 1 152 ? -20.620 -15.095 7.166 1.00 10.34 174 GLU O CA 1
ATOM 1112 C C . GLU A 1 152 ? -20.918 -13.609 7.308 1.00 9.68 174 GLU O C 1
ATOM 1113 O O . GLU A 1 152 ? -21.873 -13.118 6.710 1.00 10.71 174 GLU O O 1
ATOM 1119 N N . LYS A 1 153 ? -20.137 -12.895 8.119 1.00 9.12 175 LYS O N 1
ATOM 1120 C CA . LYS A 1 153 ? -20.417 -11.486 8.366 1.00 9.21 175 LYS O CA 1
ATOM 1121 C C . LYS A 1 153 ? -19.246 -10.777 9.028 1.00 8.66 175 LYS O C 1
ATOM 1122 O O . LYS A 1 153 ? -18.363 -11.401 9.634 1.00 8.86 175 LYS O O 1
ATOM 1128 N N . THR A 1 154 ? -19.294 -9.458 8.930 1.00 7.90 176 THR O N 1
ATOM 1129 C CA . THR A 1 154 ? -18.478 -8.546 9.720 1.00 7.88 176 THR O CA 1
ATOM 1130 C C . THR A 1 154 ? -19.279 -8.148 10.952 1.00 8.15 176 THR O C 1
ATOM 1131 O O . THR A 1 154 ? -20.469 -7.867 10.836 1.00 9.08 176 THR O O 1
ATOM 1135 N N . THR A 1 155 ? -18.635 -8.107 12.118 1.00 7.97 177 THR O N 1
ATOM 1136 C CA . THR A 1 155 ? -19.288 -7.658 13.338 1.00 8.53 177 THR O CA 1
ATOM 1137 C C . THR A 1 155 ? -18.402 -6.640 14.023 1.00 8.20 177 THR O C 1
ATOM 1138 O O . THR A 1 155 ? -17.286 -6.956 14.421 1.00 8.96 177 THR O O 1
ATOM 1142 N N . LEU A 1 156 ? -18.918 -5.428 14.158 1.00 8.23 178 LEU O N 1
ATOM 1143 C CA . LEU A 1 156 ? -18.238 -4.301 14.790 1.00 8.37 178 LEU O CA 1
ATOM 1144 C C . LEU A 1 156 ? -18.909 -4.064 16.137 1.00 7.99 178 LEU O C 1
ATOM 1145 O O . LEU A 1 156 ? -20.140 -4.103 16.231 1.00 8.96 178 LEU O O 1
ATOM 1150 N N . VAL A 1 157 ? -18.109 -3.824 17.173 1.00 8.01 179 VAL O N 1
ATOM 1151 C CA . VAL A 1 157 ? -18.602 -3.898 18.543 1.00 8.53 179 VAL O CA 1
ATOM 1152 C C . VAL A 1 157 ? -18.246 -2.659 19.348 1.00 8.16 179 VAL O C 1
ATOM 1153 O O . VAL A 1 157 ? -17.106 -2.189 19.308 1.00 8.88 179 VAL O O 1
ATOM 1157 N N . VAL A 1 158 ? -19.227 -2.157 20.096 1.00 8.02 180 VAL O N 1
ATOM 1158 C CA . VAL A 1 158 ? -19.024 -1.087 21.067 1.00 8.29 180 VAL O CA 1
ATOM 1159 C C . VAL A 1 158 ? -19.605 -1.542 22.405 1.00 7.82 180 VAL O C 1
ATOM 1160 O O . VAL A 1 158 ? -20.737 -2.020 22.464 1.00 8.46 180 VAL O O 1
ATOM 1164 N N . LYS A 1 159 ? -18.823 -1.372 23.471 1.00 7.81 181 LYS O N 1
ATOM 1165 C CA . LYS A 1 159 ? -19.198 -1.779 24.819 1.00 8.40 181 LYS O CA 1
ATOM 1166 C C . LYS A 1 159 ? -19.281 -0.588 25.757 1.00 8.34 181 LYS O C 1
ATOM 1167 O O . LYS A 1 159 ? -18.407 0.284 25.757 1.00 9.08 181 LYS O O 1
ATOM 1173 N N . GLU A 1 160 ? -20.346 -0.562 26.556 1.00 7.62 182 GLU O N 1
ATOM 1174 C CA . GLU A 1 160 ? -20.545 0.481 27.552 1.00 7.68 182 GLU O CA 1
ATOM 1175 C C . GLU A 1 160 ? -21.294 -0.146 28.717 1.00 7.29 182 GLU O C 1
ATOM 1176 O O . GLU A 1 160 ? -22.424 -0.625 28.544 1.00 7.57 182 GLU O O 1
ATOM 1182 N N . GLY A 1 161 ? -20.690 -0.154 29.898 1.00 7.48 183 GLY O N 1
ATOM 1183 C CA . GLY A 1 161 ? -21.311 -0.792 31.045 1.00 7.69 183 GLY O CA 1
ATOM 1184 C C . GLY A 1 161 ? -21.471 -2.267 30.751 1.00 7.90 183 GLY O C 1
ATOM 1185 O O . GLY A 1 161 ? -20.521 -2.915 30.320 1.00 9.54 183 GLY O O 1
ATOM 1186 N N . THR A 1 162 ? -22.679 -2.789 30.945 1.00 8.09 184 THR O N 1
ATOM 1187 C CA . THR A 1 162 ? -22.997 -4.189 30.628 1.00 8.51 184 THR O CA 1
ATOM 1188 C C . THR A 1 162 ? -23.647 -4.355 29.243 1.00 7.91 184 THR O C 1
ATOM 1189 O O . THR A 1 162 ? -24.075 -5.457 28.893 1.00 8.13 184 THR O O 1
ATOM 1193 N N . VAL A 1 163 ? -23.694 -3.273 28.462 1.00 7.77 185 VAL O N 1
ATOM 1194 C CA . VAL A 1 163 ? -24.268 -3.283 27.127 1.00 8.12 185 VAL O CA 1
ATOM 1195 C C . VAL A 1 163 ? -23.198 -3.530 26.057 1.00 7.98 185 VAL O C 1
ATOM 1196 O O . VAL A 1 163 ? -22.116 -2.927 26.090 1.00 8.52 185 VAL O O 1
ATOM 1200 N N . THR A 1 164 ? -23.519 -4.413 25.113 1.00 8.14 186 THR O N 1
ATOM 1201 C CA . THR A 1 164 ? -22.705 -4.613 23.920 1.00 8.52 186 THR O CA 1
ATOM 1202 C C . THR A 1 164 ? -23.578 -4.344 22.703 1.00 7.99 186 THR O C 1
ATOM 1203 O O . THR A 1 164 ? -24.606 -5.016 22.505 1.00 8.55 186 THR O O 1
ATOM 1207 N N . LEU A 1 165 ? -23.151 -3.376 21.899 1.00 7.79 187 LEU O N 1
ATOM 1208 C CA . LEU A 1 165 ? -23.781 -3.050 20.631 1.00 8.01 187 LEU O CA 1
ATOM 1209 C C . LEU A 1 165 ? -22.980 -3.719 19.525 1.00 7.88 187 LEU O C 1
ATOM 1210 O O . LEU A 1 165 ? -21.759 -3.535 19.451 1.00 8.46 187 LEU O O 1
ATOM 1215 N N . SER A 1 166 ? -23.661 -4.467 18.663 1.00 7.65 188 SER O N 1
ATOM 1216 C CA . SER A 1 166 ? -23.018 -5.180 17.567 1.00 8.36 188 SER O CA 1
ATOM 1217 C C . SER A 1 166 ? -23.637 -4.735 16.243 1.00 8.14 188 SER O C 1
ATOM 1218 O O . SER A 1 166 ? -24.833 -4.927 16.012 1.00 8.81 188 SER O O 1
ATOM 1221 N N . LYS A 1 167 ? -22.821 -4.148 15.376 1.00 8.11 189 LYS O N 1
ATOM 1222 C CA . LYS A 1 167 ? -23.217 -3.798 14.024 1.00 8.57 189 LYS O CA 1
ATOM 1223 C C . LYS A 1 167 ? -22.697 -4.891 13.106 1.00 8.23 189 LYS O C 1
ATOM 1224 O O . LYS A 1 167 ? -21.483 -5.097 12.991 1.00 8.87 189 LYS O O 1
ATOM 1230 N N . ASN A 1 168 ? -23.624 -5.583 12.454 1.00 8.64 190 ASN O N 1
ATOM 1231 C CA . ASN A 1 168 ? -23.306 -6.670 11.546 1.00 9.11 190 ASN O CA 1
ATOM 1232 C C . ASN A 1 168 ? -23.443 -6.213 10.103 1.00 9.32 190 ASN O C 1
ATOM 1233 O O . ASN A 1 168 ? -24.387 -5.497 9.757 1.00 10.70 190 ASN O O 1
ATOM 1238 N N . ILE A 1 169 ? -22.489 -6.625 9.272 1.00 9.76 191 ILE O N 1
ATOM 1239 C CA . ILE A 1 169 ? -22.551 -6.408 7.834 1.00 11.14 191 ILE O CA 1
ATOM 1240 C C . ILE A 1 169 ? -22.423 -7.789 7.207 1.00 11.16 191 ILE O C 1
ATOM 1241 O O . ILE A 1 169 ? -21.384 -8.444 7.320 1.00 10.91 191 ILE O O 1
ATOM 1246 N N . SER A 1 170 ? -23.482 -8.255 6.562 1.00 12.53 192 SER O N 1
ATOM 1247 C CA . SER A 1 170 ? -23.471 -9.591 5.990 1.00 14.35 192 SER O CA 1
ATOM 1248 C C . SER A 1 170 ? -22.465 -9.679 4.845 1.00 15.11 192 SER O C 1
ATOM 1249 O O . SER A 1 170 ? -21.993 -8.664 4.332 1.00 14.91 192 SER O O 1
ATOM 1252 N N . LYS A 1 171 ? -22.157 -10.906 4.441 1.00 17.13 193 LYS O N 1
ATOM 1253 C CA . LYS A 1 171 ? -21.278 -11.157 3.296 1.00 18.17 193 LYS O CA 1
ATOM 1254 C C . LYS A 1 171 ? -21.737 -10.399 2.034 1.00 19.20 193 LYS O C 1
ATOM 1255 O O . LYS A 1 171 ? -20.912 -10.029 1.194 1.00 20.44 193 LYS O O 1
ATOM 1261 N N . SER A 1 172 ? -23.043 -10.157 1.917 1.00 19.99 194 SER O N 1
ATOM 1262 C CA . SER A 1 172 ? -23.617 -9.447 0.769 1.00 20.21 194 SER O CA 1
ATOM 1263 C C . SER A 1 172 ? -23.806 -7.939 1.000 1.00 20.26 194 SER O C 1
ATOM 1264 O O . SER A 1 172 ? -24.333 -7.242 0.129 1.00 20.89 194 SER O O 1
ATOM 1267 N N . GLY A 1 173 ? -23.393 -7.442 2.166 1.00 19.78 195 GLY O N 1
ATOM 1268 C CA . GLY A 1 173 ? -23.368 -6.006 2.442 1.00 19.29 195 GLY O CA 1
ATOM 1269 C C . GLY A 1 173 ? -24.515 -5.449 3.275 1.00 18.93 195 GLY O C 1
ATOM 1270 O O . GLY A 1 173 ? -24.539 -4.252 3.558 1.00 19.64 195 GLY O O 1
ATOM 1271 N N . GLU A 1 174 ? -25.460 -6.298 3.671 1.00 18.20 196 GLU O N 1
ATOM 1272 C CA . GLU A 1 174 ? -26.617 -5.824 4.436 1.00 17.81 196 GLU O CA 1
ATOM 1273 C C . GLU A 1 174 ? -26.253 -5.531 5.895 1.00 16.18 196 GLU O C 1
ATOM 1274 O O . GLU A 1 174 ? -25.625 -6.351 6.570 1.00 14.83 196 GLU O O 1
ATOM 1280 N N . VAL A 1 175 ? -26.650 -4.350 6.358 1.00 14.89 197 VAL O N 1
ATOM 1281 C CA . VAL A 1 175 ? -26.416 -3.925 7.737 1.00 14.42 197 VAL O CA 1
ATOM 1282 C C . VAL A 1 175 ? -27.591 -4.293 8.638 1.00 12.68 197 VAL O C 1
ATOM 1283 O O . VAL A 1 175 ? -28.738 -3.993 8.301 1.00 13.68 197 VAL O O 1
ATOM 1287 N N . SER A 1 176 ? -27.294 -4.925 9.777 1.00 11.48 198 SER O N 1
ATOM 1288 C CA . SER A 1 176 ? -28.257 -5.091 10.856 1.00 11.05 198 SER O CA 1
ATOM 1289 C C . SER A 1 176 ? -27.534 -4.854 12.175 1.00 9.58 198 SER O C 1
ATOM 1290 O O . SER A 1 176 ? -26.316 -4.992 12.252 1.00 10.57 198 SER O O 1
ATOM 1293 N N . VAL A 1 177 ? -28.268 -4.474 13.207 1.00 8.64 199 VAL O N 1
ATOM 1294 C CA . VAL A 1 177 ? -27.661 -4.104 14.475 1.00 8.87 199 VAL O CA 1
ATOM 1295 C C . VAL A 1 177 ? -28.408 -4.793 15.595 1.00 8.57 199 VAL O C 1
ATOM 1296 O O . VAL A 1 177 ? -29.637 -4.946 15.535 1.00 9.74 199 VAL O O 1
ATOM 1300 N N . GLU A 1 178 ? -27.668 -5.209 16.613 1.00 8.70 200 GLU O N 1
ATOM 1301 C CA A GLU A 1 178 ? -28.264 -5.810 17.799 0.50 9.51 200 GLU O CA 1
ATOM 1302 C CA B GLU A 1 178 ? -28.290 -5.776 17.798 0.50 9.66 200 GLU O CA 1
ATOM 1303 C C . GLU A 1 178 ? -27.623 -5.241 19.055 1.00 8.76 200 GLU O C 1
ATOM 1304 O O . GLU A 1 178 ? -26.504 -4.718 19.016 1.00 9.33 200 GLU O O 1
ATOM 1315 N N . LEU A 1 179 ? -28.347 -5.345 20.154 1.00 8.49 201 LEU O N 1
ATOM 1316 C CA . LEU A 1 179 ? -27.900 -4.866 21.440 1.00 8.51 201 LEU O CA 1
ATOM 1317 C C . LEU A 1 179 ? -28.199 -5.961 22.461 1.00 8.52 201 LEU O C 1
ATOM 1318 O O . LEU A 1 179 ? -29.292 -6.533 22.469 1.00 9.64 201 LEU O O 1
ATOM 1323 N N . ASN A 1 180 ? -27.229 -6.252 23.314 1.00 7.84 202 ASN O N 1
ATOM 1324 C CA . ASN A 1 180 ? -27.390 -7.230 24.390 1.00 9.02 202 ASN O CA 1
ATOM 1325 C C . ASN A 1 180 ? -26.813 -6.652 25.665 1.00 8.71 202 ASN O C 1
ATOM 1326 O O . ASN A 1 180 ? -25.698 -6.128 25.661 1.00 10.66 202 ASN O O 1
ATOM 1331 N N . ASP A 1 181 ? -27.579 -6.741 26.744 1.00 8.71 203 ASP O N 1
ATOM 1332 C CA . ASP A 1 181 ? -27.204 -6.175 28.024 1.00 9.02 203 ASP O CA 1
ATOM 1333 C C . ASP A 1 181 ? -27.261 -7.296 29.056 1.00 9.08 203 ASP O C 1
ATOM 1334 O O . ASP A 1 181 ? -28.264 -8.013 29.150 1.00 10.18 203 ASP O O 1
ATOM 1339 N N . THR A 1 182 ? -26.194 -7.455 29.832 1.00 9.76 204 THR O N 1
ATOM 1340 C CA . THR A 1 182 ? -26.189 -8.472 30.898 1.00 10.80 204 THR O CA 1
ATOM 1341 C C . THR A 1 182 ? -26.633 -7.923 32.260 1.00 11.24 204 THR O C 1
ATOM 1342 O O . THR A 1 182 ? -26.620 -8.654 33.250 1.00 12.75 204 THR O O 1
ATOM 1346 N N . ASP A 1 183 ? -27.049 -6.661 32.305 1.00 11.33 205 ASP O N 1
ATOM 1347 C CA . ASP A 1 183 ? -27.499 -5.998 33.535 1.00 12.72 205 ASP O CA 1
ATOM 1348 C C . ASP A 1 183 ? -28.487 -6.881 34.258 1.00 14.20 205 ASP O C 1
ATOM 1349 O O . ASP A 1 183 ? -29.449 -7.330 33.651 1.00 14.00 205 ASP O O 1
ATOM 1354 N N . SER A 1 184 ? -28.233 -7.128 35.545 1.00 15.50 206 SER O N 1
ATOM 1355 C CA . SER A 1 184 ? -29.096 -7.966 36.383 1.00 16.71 206 SER O CA 1
ATOM 1356 C C . SER A 1 184 ? -30.263 -7.200 37.008 1.00 17.51 206 SER O C 1
ATOM 1357 O O . SER A 1 184 ? -31.088 -7.805 37.702 1.00 18.24 206 SER O O 1
ATOM 1360 N N . SER A 1 185 ? -30.325 -5.885 36.795 1.00 18.12 207 SER O N 1
ATOM 1361 C CA . SER A 1 185 ? -31.447 -5.079 37.274 1.00 18.50 207 SER O CA 1
ATOM 1362 C C . SER A 1 185 ? -32.486 -4.882 36.181 1.00 18.85 207 SER O C 1
ATOM 1363 O O . SER A 1 185 ? -32.192 -4.298 35.133 1.00 18.72 207 SER O O 1
ATOM 1366 N N . ALA A 1 186 ? -33.702 -5.354 36.441 1.00 19.56 208 ALA O N 1
ATOM 1367 C CA . ALA A 1 186 ? -34.819 -5.181 35.516 1.00 19.60 208 ALA O CA 1
ATOM 1368 C C . ALA A 1 186 ? -35.176 -3.711 35.266 1.00 19.95 208 ALA O C 1
ATOM 1369 O O . ALA A 1 186 ? -35.722 -3.375 34.212 1.00 21.70 208 ALA O O 1
ATOM 1371 N N . ALA A 1 187 ? -34.860 -2.832 36.218 1.00 19.42 209 ALA O N 1
ATOM 1372 C CA . ALA A 1 187 ? -35.166 -1.405 36.091 1.00 18.46 209 ALA O CA 1
ATOM 1373 C C . ALA A 1 187 ? -34.265 -0.653 35.102 1.00 17.88 209 ALA O C 1
ATOM 1374 O O . ALA A 1 187 ? -34.693 0.342 34.515 1.00 18.67 209 ALA O O 1
ATOM 1376 N N . THR A 1 188 ? -33.026 -1.114 34.934 1.00 15.87 210 THR O N 1
ATOM 1377 C CA . THR A 1 188 ? -32.044 -0.410 34.103 1.00 14.83 210 THR O CA 1
ATOM 1378 C C . THR A 1 188 ? -31.619 -1.184 32.843 1.00 13.26 210 THR O C 1
ATOM 1379 O O . THR A 1 188 ? -30.951 -0.615 31.986 1.00 13.28 210 THR O O 1
ATOM 1383 N N . LYS A 1 189 ? -31.992 -2.458 32.716 1.00 12.29 211 LYS O N 1
ATOM 1384 C CA . LYS A 1 189 ? -31.547 -3.271 31.572 1.00 11.53 211 LYS O CA 1
ATOM 1385 C C . LYS A 1 189 ? -32.057 -2.723 30.234 1.00 10.57 211 LYS O C 1
ATOM 1386 O O . LYS A 1 189 ? -33.253 -2.451 30.081 1.00 11.04 211 LYS O O 1
ATOM 1392 N N . LYS A 1 190 ? -31.151 -2.575 29.269 1.00 9.68 212 LYS O N 1
ATOM 1393 C CA . LYS A 1 190 ? -31.512 -2.162 27.915 1.00 9.69 212 LYS O CA 1
ATOM 1394 C C . LYS A 1 190 ? -31.830 -3.390 27.077 1.00 9.21 212 LYS O C 1
ATOM 1395 O O . LYS A 1 190 ? -31.130 -4.397 27.154 1.00 9.51 212 LYS O O 1
ATOM 1401 N N . THR A 1 191 ? -32.870 -3.280 26.263 1.00 9.24 213 THR O N 1
ATOM 1402 C CA . THR A 1 191 ? -33.114 -4.202 25.167 1.00 9.36 213 THR O CA 1
ATOM 1403 C C . THR A 1 191 ? -33.323 -3.366 23.909 1.00 8.92 213 THR O C 1
ATOM 1404 O O . THR A 1 191 ? -33.507 -2.151 23.984 1.00 9.34 213 THR O O 1
ATOM 1408 N N . ALA A 1 192 ? -33.287 -4.000 22.746 1.00 8.75 214 ALA O N 1
ATOM 1409 C CA . ALA A 1 192 ? -33.500 -3.261 21.515 1.00 8.54 214 ALA O CA 1
ATOM 1410 C C . ALA A 1 192 ? -34.047 -4.134 20.417 1.00 8.80 214 ALA O C 1
ATOM 1411 O O . ALA A 1 192 ? -33.758 -5.327 20.351 1.00 10.75 214 ALA O O 1
ATOM 1413 N N . ALA A 1 193 ? -34.810 -3.502 19.538 1.00 8.86 215 ALA O N 1
ATOM 1414 C CA . ALA A 1 193 ? -35.377 -4.126 18.351 1.00 8.92 215 ALA O CA 1
ATOM 1415 C C . ALA A 1 193 ? -34.833 -3.435 17.111 1.00 8.65 215 ALA O C 1
ATOM 1416 O O . ALA A 1 193 ? -34.738 -2.210 17.063 1.00 9.39 215 ALA O O 1
ATOM 1418 N N . TRP A 1 194 ? -34.489 -4.232 16.108 1.00 8.50 216 TRP O N 1
ATOM 1419 C CA . TRP A 1 194 ? -33.988 -3.738 14.831 1.00 8.79 216 TRP O CA 1
ATOM 1420 C C . TRP A 1 194 ? -35.097 -3.734 13.792 1.00 8.89 216 TRP O C 1
ATOM 1421 O O . TRP A 1 194 ? -35.767 -4.750 13.580 1.00 9.51 216 TRP O O 1
ATOM 1432 N N . ASN A 1 195 ? -35.294 -2.587 13.152 1.00 8.83 217 ASN O N 1
ATOM 1433 C CA . ASN A 1 195 ? -36.244 -2.413 12.048 1.00 9.39 217 ASN O CA 1
ATOM 1434 C C . ASN A 1 195 ? -35.465 -2.328 10.730 1.00 9.61 217 ASN O C 1
ATOM 1435 O O . ASN A 1 195 ? -34.871 -1.289 10.422 1.00 10.02 217 ASN O O 1
ATOM 1440 N N . SER A 1 196 ? -35.444 -3.417 9.952 1.00 10.11 218 SER O N 1
ATOM 1441 C CA . SER A 1 196 ? -34.727 -3.413 8.663 1.00 11.03 218 SER O CA 1
ATOM 1442 C C . SER A 1 196 ? -35.333 -2.444 7.646 1.00 11.66 218 SER O C 1
ATOM 1443 O O . SER A 1 196 ? -34.652 -1.985 6.722 1.00 13.20 218 SER O O 1
ATOM 1446 N N . GLY A 1 197 ? -36.610 -2.130 7.816 1.00 11.43 219 GLY O N 1
ATOM 1447 C CA . GLY A 1 197 ? -37.294 -1.253 6.888 1.00 11.33 219 GLY O CA 1
ATOM 1448 C C . GLY A 1 197 ? -36.808 0.179 6.937 1.00 11.07 219 GLY O C 1
ATOM 1449 O O . GLY A 1 197 ? -36.927 0.909 5.953 1.00 12.13 219 GLY O O 1
ATOM 1450 N N . THR A 1 198 ? -36.279 0.597 8.086 1.00 10.99 220 THR O N 1
ATOM 1451 C CA . THR A 1 198 ? -35.791 1.960 8.266 1.00 11.00 220 THR O CA 1
ATOM 1452 C C . THR A 1 198 ? -34.361 1.997 8.823 1.00 10.08 220 THR O C 1
ATOM 1453 O O . THR A 1 198 ? -33.880 3.057 9.189 1.00 10.45 220 THR O O 1
ATOM 1457 N N . SER A 1 199 ? -33.696 0.847 8.890 1.00 9.46 221 SER O N 1
ATOM 1458 C CA A SER A 1 199 ? -32.328 0.740 9.411 0.50 9.65 221 SER O CA 1
ATOM 1459 C CA B SER A 1 199 ? -32.324 0.753 9.395 0.50 9.47 221 SER O CA 1
ATOM 1460 C C . SER A 1 199 ? -32.182 1.421 10.771 1.00 8.94 221 SER O C 1
ATOM 1461 O O . SER A 1 199 ? -31.225 2.154 11.023 1.00 8.60 221 SER O O 1
ATOM 1466 N N . THR A 1 200 ? -33.136 1.142 11.653 1.00 8.58 222 THR O N 1
ATOM 1467 C CA . THR A 1 200 ? -33.222 1.792 12.954 1.00 8.53 222 THR O CA 1
ATOM 1468 C C . THR A 1 200 ? -33.284 0.775 14.085 1.00 7.69 222 THR O C 1
ATOM 1469 O O . THR A 1 200 ? -34.085 -0.172 14.050 1.00 8.24 222 THR O O 1
ATOM 1473 N N . LEU A 1 201 ? -32.454 1.003 15.097 1.00 7.54 223 LEU O N 1
ATOM 1474 C CA . LEU A 1 201 ? -32.459 0.246 16.335 1.00 7.65 223 LEU O CA 1
ATOM 1475 C C . LEU A 1 201 ? -33.209 1.061 17.375 1.00 7.20 223 LEU O C 1
ATOM 1476 O O . LEU A 1 201 ? -32.815 2.184 17.680 1.00 8.39 223 LEU O O 1
ATOM 1481 N N . THR A 1 202 ? -34.289 0.510 17.928 1.00 7.44 224 THR O N 1
ATOM 1482 C CA . THR A 1 202 ? -35.034 1.176 18.989 1.00 7.59 224 THR O CA 1
ATOM 1483 C C . THR A 1 202 ? -34.693 0.533 20.309 1.00 7.62 224 THR O C 1
ATOM 1484 O O . THR A 1 202 ? -34.908 -0.667 20.484 1.00 7.98 224 THR O O 1
ATOM 1488 N N . ILE A 1 203 ? -34.163 1.322 21.230 1.00 7.43 225 ILE O N 1
ATOM 1489 C CA . ILE A 1 203 ? -33.798 0.867 22.569 1.00 8.14 225 ILE O CA 1
ATOM 1490 C C . ILE A 1 203 ? -34.989 1.078 23.501 1.00 8.01 225 ILE O C 1
ATOM 1491 O O . ILE A 1 203 ? -35.678 2.092 23.411 1.00 8.65 225 ILE O O 1
ATOM 1496 N N . THR A 1 204 ? -35.211 0.084 24.366 1.00 8.65 226 THR O N 1
ATOM 1497 C CA . THR A 1 204 ? -36.236 0.101 25.408 1.00 9.21 226 THR O CA 1
ATOM 1498 C C . THR A 1 204 ? -35.573 -0.104 26.764 1.00 9.46 226 THR O C 1
ATOM 1499 O O . THR A 1 204 ? -34.632 -0.894 26.889 1.00 9.70 226 THR O O 1
ATOM 1503 N N . VAL A 1 205 ? -36.089 0.603 27.773 1.00 9.50 227 VAL O N 1
ATOM 1504 C CA . VAL A 1 205 ? -35.716 0.405 29.172 1.00 10.32 227 VAL O CA 1
ATOM 1505 C C . VAL A 1 205 ? -37.010 0.427 29.992 1.00 10.09 227 VAL O C 1
ATOM 1506 O O . VAL A 1 205 ? -37.846 1.319 29.808 1.00 10.77 227 VAL O O 1
ATOM 1510 N N . ASN A 1 206 ? -37.176 -0.557 30.878 1.00 11.52 228 ASN O N 1
ATOM 1511 C CA . ASN A 1 206 ? -38.349 -0.632 31.753 1.00 11.70 228 ASN O CA 1
ATOM 1512 C C . ASN A 1 206 ? -39.657 -0.503 30.97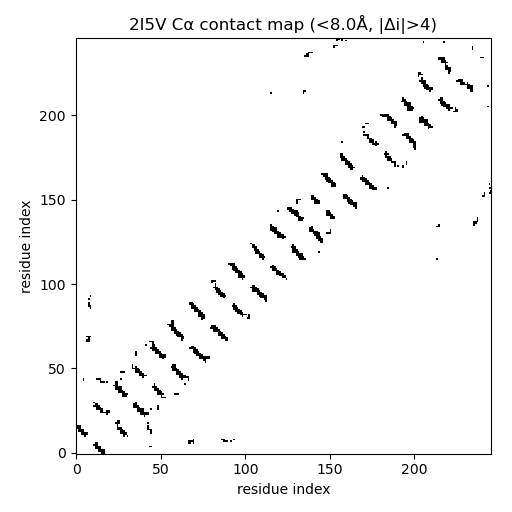0 1.00 11.21 228 ASN O C 1
ATOM 1513 O O . ASN A 1 206 ? -40.571 0.246 31.344 1.00 12.25 228 ASN O O 1
ATOM 1518 N N . SER A 1 207 ? -39.715 -1.224 29.853 1.00 11.01 229 SER O N 1
ATOM 1519 C CA . SER A 1 207 ? -40.906 -1.346 29.019 1.00 10.94 229 SER O CA 1
ATOM 1520 C C . SER A 1 207 ? -41.362 -0.067 28.300 1.00 10.29 229 SER O C 1
ATOM 1521 O O . SER A 1 207 ? -42.499 0.016 27.845 1.00 10.98 229 SER O O 1
ATOM 1524 N N . LYS A 1 208 ? -40.470 0.910 28.154 1.00 9.52 230 LYS O N 1
ATOM 1525 C CA . LYS A 1 208 ? -40.743 2.077 27.312 1.00 9.40 230 LYS O CA 1
ATOM 1526 C C . LYS A 1 208 ? -39.577 2.304 26.367 1.00 8.80 230 LYS O C 1
ATOM 1527 O O . LYS A 1 208 ? -38.412 2.161 26.738 1.00 9.05 230 LYS O O 1
ATOM 1533 N N . LYS A 1 209 ? -39.904 2.673 25.141 1.00 8.67 231 LYS O N 1
ATOM 1534 C CA . LYS A 1 209 ? -38.906 3.092 24.179 1.00 8.45 231 LYS O CA 1
ATOM 1535 C C . LYS A 1 209 ? -38.211 4.332 24.703 1.00 7.90 231 LYS O C 1
ATOM 1536 O O . LYS A 1 209 ? -38.865 5.274 25.167 1.00 8.45 231 LYS O O 1
ATOM 1542 N N . THR A 1 210 ? -36.884 4.347 24.576 1.00 7.66 232 THR O N 1
ATOM 1543 C CA . THR A 1 210 ? -36.069 5.479 25.027 1.00 8.22 232 THR O CA 1
ATOM 1544 C C . THR A 1 210 ? -35.347 6.203 23.890 1.00 8.05 232 THR O C 1
ATOM 1545 O O . THR A 1 210 ? -35.270 7.424 23.928 1.00 8.26 232 THR O O 1
ATOM 1549 N N . LYS A 1 211 ? -34.831 5.472 22.901 1.00 8.06 233 LYS O N 1
ATOM 1550 C CA . LYS A 1 211 ? -34.052 6.086 21.821 1.00 8.60 233 LYS O CA 1
ATOM 1551 C C . LYS A 1 211 ? -34.157 5.293 20.539 1.00 7.82 233 LYS O C 1
ATOM 1552 O O . LYS A 1 211 ? -34.253 4.071 20.577 1.00 8.56 233 LYS O O 1
ATOM 1558 N N . ASP A 1 212 ? -34.071 6.010 19.418 1.00 7.51 234 ASP O N 1
ATOM 1559 C CA . ASP A 1 212 ? -33.848 5.424 18.108 1.00 7.72 234 ASP O CA 1
ATOM 1560 C C . ASP A 1 212 ? -32.423 5.764 17.658 1.00 7.24 234 ASP O C 1
ATOM 1561 O O . ASP A 1 212 ? -32.032 6.935 17.658 1.00 8.02 234 ASP O O 1
ATOM 1566 N N . LEU A 1 213 ? -31.684 4.735 17.258 1.00 7.15 235 LEU O N 1
ATOM 1567 C CA . LEU A 1 213 ? -30.382 4.875 16.620 1.00 7.89 235 LEU O CA 1
ATOM 1568 C C . LEU A 1 213 ? -30.572 4.510 15.163 1.00 8.14 235 LEU O C 1
ATOM 1569 O O . LEU A 1 213 ? -30.891 3.357 14.847 1.00 8.78 235 LEU O O 1
ATOM 1574 N N . VAL A 1 214 ? -30.394 5.475 14.266 1.00 7.92 236 VAL O N 1
ATOM 1575 C CA . VAL A 1 214 ? -30.559 5.249 12.841 1.00 7.92 236 VAL O CA 1
ATOM 1576 C C . VAL A 1 214 ? -29.167 5.090 12.204 1.00 7.44 236 VAL O C 1
ATOM 1577 O O . VAL A 1 214 ? -28.281 5.923 12.406 1.00 8.05 236 VAL O O 1
ATOM 1581 N N . PHE A 1 215 ? -29.009 4.014 11.437 1.00 7.49 237 PHE O N 1
ATOM 1582 C CA . PHE A 1 215 ? -27.773 3.709 10.722 1.00 7.84 237 PHE O CA 1
ATOM 1583 C C . PHE A 1 215 ? -28.051 4.058 9.274 1.00 8.21 237 PHE O C 1
ATOM 1584 O O . PHE A 1 215 ? -28.703 3.307 8.547 1.00 9.10 237 PHE O O 1
ATOM 1592 N N . THR A 1 216 ? -27.607 5.248 8.881 1.00 8.41 238 THR O N 1
ATOM 1593 C CA . THR A 1 216 ? -28.092 5.865 7.654 1.00 8.97 238 THR O CA 1
ATOM 1594 C C . THR A 1 216 ? -27.369 5.343 6.418 1.00 9.14 238 THR O C 1
ATOM 1595 O O . THR A 1 216 ? -26.282 4.759 6.485 1.00 9.47 238 THR O O 1
ATOM 1599 N N . SER A 1 217 ? -27.975 5.604 5.267 1.00 9.79 239 SER O N 1
ATOM 1600 C CA . SER A 1 217 ? -27.378 5.217 3.993 1.00 10.69 239 SER O CA 1
ATOM 1601 C C . SER A 1 217 ? -26.157 6.076 3.682 1.00 10.92 239 SER O C 1
ATOM 1602 O O . SER A 1 217 ? -25.421 5.775 2.748 1.00 13.14 239 SER O O 1
ATOM 1605 N N . SER A 1 218 ? -25.964 7.153 4.446 1.00 10.42 240 SER O N 1
ATOM 1606 C CA . SER A 1 218 ? -24.784 8.002 4.327 1.00 10.87 240 SER O CA 1
ATOM 1607 C C . SER A 1 218 ? -23.638 7.563 5.261 1.00 10.12 240 SER O C 1
ATOM 1608 O O . SER A 1 218 ? -22.684 8.309 5.461 1.00 10.77 240 SER O O 1
ATOM 1611 N N . ASN A 1 219 ? -23.730 6.365 5.839 1.00 9.58 241 ASN O N 1
ATOM 1612 C CA . ASN A 1 219 ? -22.671 5.840 6.713 1.00 9.55 241 ASN O CA 1
ATOM 1613 C C . ASN A 1 219 ? -22.472 6.696 7.957 1.00 9.35 241 ASN O C 1
ATOM 1614 O O . ASN A 1 219 ? -21.358 6.836 8.463 1.00 10.11 241 ASN O O 1
ATOM 1619 N N . THR A 1 220 ? -23.576 7.239 8.458 1.00 8.34 242 THR O N 1
ATOM 1620 C CA . THR A 1 220 ? -23.583 7.930 9.740 1.00 8.39 242 THR O CA 1
ATOM 1621 C C . THR A 1 220 ? -24.536 7.212 10.690 1.00 7.63 242 THR O C 1
ATOM 1622 O O . THR A 1 220 ? -25.301 6.324 10.288 1.00 8.24 242 THR O O 1
ATOM 1626 N N . ILE A 1 221 ? -24.451 7.590 11.957 1.00 7.59 243 ILE O N 1
ATOM 1627 C CA . ILE A 1 221 ? -25.380 7.119 12.972 1.00 7.87 243 ILE O CA 1
ATOM 1628 C C . ILE A 1 221 ? -25.991 8.355 13.594 1.00 7.59 243 ILE O C 1
ATOM 1629 O O . ILE A 1 221 ? -25.276 9.314 13.892 1.00 8.18 243 ILE O O 1
ATOM 1634 N N . THR A 1 222 ? -27.310 8.343 13.795 1.00 7.60 244 THR O N 1
ATOM 1635 C CA . THR A 1 222 ? -27.991 9.417 14.515 1.00 7.67 244 THR O CA 1
ATOM 1636 C C . THR A 1 222 ? -28.725 8.834 15.717 1.00 7.22 244 THR O C 1
ATOM 1637 O O . THR A 1 222 ? -29.105 7.657 15.717 1.00 7.59 244 THR O O 1
ATOM 1641 N N . VAL A 1 223 ? -28.935 9.674 16.722 1.00 7.13 245 VAL O N 1
ATOM 1642 C CA A VAL A 1 223 ? -29.621 9.295 17.955 0.50 7.55 245 VAL O CA 1
ATOM 1643 C CA B VAL A 1 223 ? -29.649 9.264 17.913 0.50 7.50 245 VAL O CA 1
ATOM 1644 C C . VAL A 1 223 ? -30.747 10.281 18.216 1.00 7.27 245 VAL O C 1
ATOM 1645 O O . VAL A 1 223 ? -30.540 11.504 18.140 1.00 7.93 245 VAL O O 1
ATOM 1652 N N . GLN A 1 224 ? -31.920 9.771 18.567 1.00 7.49 246 GLN O N 1
ATOM 1653 C CA . GLN A 1 224 ? -33.062 10.616 18.898 1.00 7.81 246 GLN O CA 1
ATOM 1654 C C . GLN A 1 224 ? -33.789 9.985 20.066 1.00 8.10 246 GLN O C 1
ATOM 1655 O O . GLN A 1 224 ? -33.960 8.770 20.094 1.00 8.76 246 GLN O O 1
ATOM 1661 N N . GLN A 1 225 ? -34.227 10.801 21.014 1.00 8.01 247 GLN O N 1
ATOM 1662 C CA A GLN A 1 225 ? -34.918 10.334 22.208 0.50 8.45 247 GLN O CA 1
ATOM 1663 C CA B GLN A 1 225 ? -34.921 10.283 22.180 0.50 8.60 247 GLN O CA 1
ATOM 1664 C C . GLN A 1 225 ? -36.424 10.291 21.999 1.00 8.41 247 GLN O C 1
ATOM 1665 O O . GLN A 1 225 ? -36.973 11.058 21.196 1.00 9.15 247 GLN O O 1
ATOM 1676 N N . TYR A 1 226 ? -37.079 9.411 22.747 1.00 8.22 248 TYR O N 1
ATOM 1677 C CA . TYR A 1 226 ? -38.523 9.445 22.889 1.00 8.62 248 TYR O CA 1
ATOM 1678 C C . TYR A 1 226 ? -38.911 10.358 24.048 1.00 8.84 248 TYR O C 1
ATOM 1679 O O . TYR A 1 226 ? -38.161 10.551 25.000 1.00 9.39 248 TYR O O 1
ATOM 1688 N N . ASP A 1 227 ? -40.119 10.900 23.948 1.00 9.20 249 ASP O N 1
ATOM 1689 C CA . ASP A 1 227 ? -40.833 11.507 25.071 1.00 9.96 249 ASP O CA 1
ATOM 1690 C C . ASP A 1 227 ? -40.967 10.483 26.213 1.00 10.01 249 ASP O C 1
ATOM 1691 O O . ASP A 1 227 ? -40.859 9.270 25.999 1.00 9.88 249 ASP O O 1
ATOM 1696 N N . SER A 1 228 ? -41.243 10.973 27.424 1.00 11.14 250 SER O N 1
ATOM 1697 C CA . SER A 1 228 ? -41.519 10.102 28.577 1.00 11.94 250 SER O CA 1
ATOM 1698 C C . SER A 1 228 ? -42.652 9.109 28.331 1.00 11.16 250 SER O C 1
ATOM 1699 O O . SER A 1 228 ? -42.723 8.082 29.000 1.00 12.16 250 SER O O 1
ATOM 1702 N N . ASN A 1 229 ? -43.555 9.414 27.401 1.00 10.96 251 ASN O N 1
ATOM 1703 C CA . ASN A 1 229 ? -44.626 8.470 27.075 1.00 11.09 251 ASN O CA 1
ATOM 1704 C C . ASN A 1 229 ? -44.132 7.172 26.430 1.00 10.40 251 ASN O C 1
ATOM 1705 O O . ASN A 1 229 ? -44.867 6.188 26.401 1.00 10.97 251 ASN O O 1
ATOM 1710 N N . GLY A 1 230 ? -42.901 7.167 25.915 1.00 9.74 252 GLY O N 1
ATOM 1711 C CA . GLY A 1 230 ? -42.330 5.984 25.299 1.00 10.21 252 GLY O CA 1
ATOM 1712 C C . GLY A 1 230 ? -42.943 5.667 23.955 1.00 9.61 252 GLY O C 1
ATOM 1713 O O . GLY A 1 230 ? -42.710 4.570 23.428 1.00 10.56 252 GLY O O 1
ATOM 1714 N N . THR A 1 231 ? -43.711 6.605 23.387 1.00 10.05 253 THR O N 1
ATOM 1715 C CA . THR A 1 231 ? -44.370 6.372 22.107 1.00 10.45 253 THR O CA 1
ATOM 1716 C C . THR A 1 231 ? -44.036 7.381 21.024 1.00 10.76 253 THR O C 1
ATOM 1717 O O . THR A 1 231 ? -43.911 6.995 19.859 1.00 12.44 253 THR O O 1
ATOM 1721 N N . SER A 1 232 ? -43.878 8.653 21.372 1.00 10.35 254 SER O N 1
ATOM 1722 C CA . SER A 1 232 ? -43.541 9.658 20.374 1.00 10.49 254 SER O CA 1
ATOM 1723 C C . SER A 1 232 ? -42.087 10.080 20.510 1.00 9.39 254 SER O C 1
ATOM 1724 O O . SER A 1 232 ? -41.550 10.188 21.603 1.00 9.50 254 SER O O 1
ATOM 1727 N N . LEU A 1 233 ? -41.447 10.290 19.370 1.00 9.09 255 LEU O N 1
ATOM 1728 C CA . LEU A 1 233 ? -40.120 10.873 19.335 1.00 9.35 255 LEU O CA 1
ATOM 1729 C C . LEU A 1 233 ? -40.227 12.316 19.772 1.00 9.61 255 LEU O C 1
ATOM 1730 O O . LEU A 1 233 ? -41.282 12.944 19.607 1.00 11.67 255 LEU O O 1
ATOM 1735 N N . GLU A 1 234 ? -39.159 12.843 20.359 1.00 9.39 256 GLU O N 1
ATOM 1736 C CA . GLU A 1 234 ? -39.111 14.258 20.658 1.00 10.48 256 GLU O CA 1
ATOM 1737 C C . GLU A 1 234 ? -37.892 14.893 20.010 1.00 9.26 256 GLU O C 1
ATOM 1738 O O . GLU A 1 234 ? -36.903 14.237 19.667 1.00 9.13 256 GLU O O 1
ATOM 1744 N N . GLY A 1 235 ? -37.988 16.193 19.828 1.00 9.08 257 GLY O N 1
ATOM 1745 C CA . GLY A 1 235 ? -36.881 16.958 19.289 1.00 8.79 257 GLY O CA 1
ATOM 1746 C C . GLY A 1 235 ? -36.495 16.488 17.904 1.00 8.34 257 GLY O C 1
ATOM 1747 O O . GLY A 1 235 ? -37.347 16.121 17.086 1.00 8.97 257 GLY O O 1
ATOM 1748 N N . SER A 1 236 ? -35.194 16.493 17.637 1.00 7.89 258 SER O N 1
ATOM 1749 C CA . SER A 1 236 ? -34.678 16.043 16.353 1.00 7.77 258 SER O CA 1
ATOM 1750 C C . SER A 1 236 ? -33.403 15.227 16.553 1.00 7.56 258 SER O C 1
ATOM 1751 O O . SER A 1 236 ? -32.669 15.418 17.521 1.00 8.46 258 SER O O 1
ATOM 1754 N N . ALA A 1 237 ? -33.161 14.325 15.614 1.00 7.60 259 ALA O N 1
ATOM 1755 C CA . ALA A 1 237 ? -32.042 13.395 15.685 1.00 7.44 259 ALA O CA 1
ATOM 1756 C C . ALA A 1 237 ? -30.720 14.140 15.614 1.00 7.38 259 ALA O C 1
ATOM 1757 O O . ALA A 1 237 ? -30.581 15.098 14.858 1.00 7.90 259 ALA O O 1
ATOM 1759 N N . VAL A 1 238 ? -29.753 13.656 16.379 1.00 7.59 260 VAL O N 1
ATOM 1760 C CA . VAL A 1 238 ? -28.423 14.241 16.451 1.00 7.74 260 VAL O CA 1
ATOM 1761 C C . VAL A 1 238 ? -27.423 13.236 15.894 1.00 7.44 260 VAL O C 1
ATOM 1762 O O . VAL A 1 238 ? -27.395 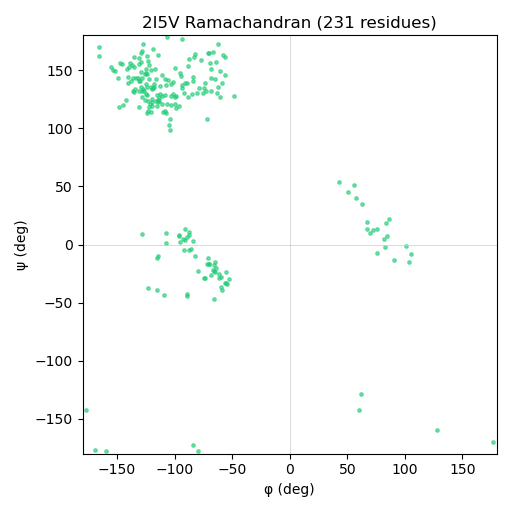12.069 16.300 1.00 8.19 260 VAL O O 1
ATOM 1766 N N . GLU A 1 239 ? -26.605 13.690 14.956 1.00 7.85 261 GLU O N 1
ATOM 1767 C CA . GLU A 1 239 ? -25.582 12.853 14.347 1.00 8.16 261 GLU O CA 1
ATOM 1768 C C . GLU A 1 239 ? -24.435 12.606 15.322 1.00 7.57 261 GLU O C 1
ATOM 1769 O O . GLU A 1 239 ? -23.901 13.534 15.942 1.00 8.54 261 GLU O O 1
ATOM 1775 N N . ILE A 1 240 ? -24.048 11.346 15.435 1.00 7.50 262 ILE O N 1
ATOM 1776 C CA . ILE A 1 240 ? -22.887 10.932 16.198 1.00 7.87 262 ILE O CA 1
ATOM 1777 C C . ILE A 1 240 ? -21.622 11.435 15.507 1.00 7.56 262 ILE O C 1
ATOM 1778 O O . ILE A 1 240 ? -21.459 11.242 14.297 1.00 8.75 262 ILE O O 1
ATOM 1783 N N . THR A 1 241 ? -20.729 12.045 16.283 1.00 8.19 263 THR O N 1
ATOM 1784 C CA . THR A 1 241 ? -19.461 12.594 15.769 1.00 9.39 263 THR O CA 1
ATOM 1785 C C . THR A 1 241 ? -18.205 11.903 16.315 1.00 8.64 263 THR O C 1
ATOM 1786 O O . THR A 1 241 ? -17.109 12.137 15.807 1.00 9.09 263 THR O O 1
ATOM 1790 N N . LYS A 1 242 ? -18.366 11.072 17.340 1.00 8.24 264 LYS O N 1
ATOM 1791 C CA . LYS A 1 242 ? -17.264 10.459 18.072 1.00 9.03 264 LYS O CA 1
ATOM 1792 C C . LYS A 1 242 ? -17.734 9.172 18.705 1.00 8.54 264 LYS O C 1
ATOM 1793 O O . LYS A 1 242 ? -18.908 9.037 19.062 1.00 8.57 264 LYS O O 1
ATOM 1799 N N . LEU A 1 243 ? -16.812 8.240 18.911 1.00 8.92 265 LEU O N 1
ATOM 1800 C CA . LEU A 1 243 ? -17.161 6.960 19.527 1.00 9.64 265 LEU O CA 1
ATOM 1801 C C . LEU A 1 243 ? -17.757 7.158 20.921 1.00 9.21 265 LEU O C 1
ATOM 1802 O O . LEU A 1 243 ? -18.692 6.474 21.308 1.00 9.20 265 LEU O O 1
ATOM 1807 N N . ASP A 1 244 ? -17.246 8.142 21.652 1.00 9.82 266 ASP O N 1
ATOM 1808 C CA . ASP A 1 244 ? -17.752 8.459 22.982 1.00 10.17 266 ASP O CA 1
ATOM 1809 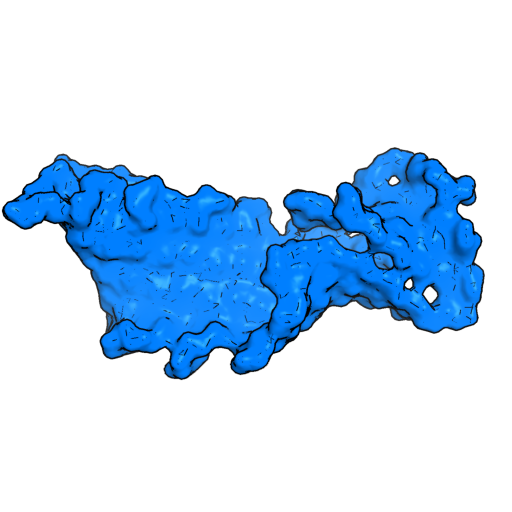C C . ASP A 1 244 ? -19.257 8.723 22.973 1.00 9.42 266 ASP O C 1
ATOM 1810 O O . ASP A 1 244 ? -19.942 8.417 23.944 1.00 10.14 266 ASP O O 1
ATOM 1815 N N . GLU A 1 245 ? -19.767 9.309 21.896 1.00 8.55 267 GLU O N 1
ATOM 1816 C CA . GLU A 1 245 ? -21.188 9.615 21.796 1.00 9.12 267 GLU O CA 1
ATOM 1817 C C . GLU A 1 245 ? -22.047 8.376 21.542 1.00 8.22 267 GLU O C 1
ATOM 1818 O O . GLU A 1 245 ? -23.206 8.327 21.948 1.00 9.03 267 GLU O O 1
ATOM 1824 N N . ILE A 1 246 ? -21.490 7.362 20.893 1.00 7.99 268 ILE O N 1
ATOM 1825 C CA . ILE A 1 246 ? -22.173 6.070 20.804 1.00 8.75 268 ILE O CA 1
ATOM 1826 C C . ILE A 1 246 ? -22.275 5.463 22.195 1.00 8.39 268 ILE O C 1
ATOM 1827 O O . ILE A 1 246 ? -23.338 4.994 22.606 1.00 8.56 268 ILE O O 1
ATOM 1832 N N . LYS A 1 247 ? -21.173 5.472 22.931 1.00 8.45 269 LYS O N 1
ATOM 1833 C CA A LYS A 1 247 ? -21.194 4.955 24.289 0.50 9.12 269 LYS O CA 1
ATOM 1834 C CA B LYS A 1 247 ? -21.175 4.971 24.303 0.50 9.24 269 LYS O CA 1
ATOM 1835 C C . LYS A 1 247 ? -22.243 5.687 25.124 1.00 8.77 269 LYS O C 1
ATOM 1836 O O . LYS A 1 247 ? -22.989 5.059 25.893 1.00 8.86 269 LYS O O 1
ATOM 1847 N N . ASN A 1 248 ? -22.337 7.007 24.966 1.00 9.24 270 ASN O N 1
ATOM 1848 C CA . ASN A 1 248 ? -23.356 7.765 25.700 1.00 9.69 270 ASN O CA 1
ATOM 1849 C C . ASN A 1 248 ? -24.767 7.292 25.394 1.00 9.70 270 ASN O C 1
ATOM 1850 O O . ASN A 1 248 ? -25.615 7.227 26.288 1.00 10.77 270 ASN O O 1
ATOM 1855 N N . ALA A 1 249 ? -25.024 6.958 24.135 1.00 9.80 271 ALA O N 1
ATOM 1856 C CA . ALA A 1 249 ? -26.341 6.480 23.728 1.00 10.25 271 ALA O CA 1
ATOM 1857 C C . ALA A 1 249 ? -26.687 5.122 24.339 1.00 10.21 271 ALA O C 1
ATOM 1858 O O . ALA A 1 249 ? -27.867 4.785 24.444 1.00 11.36 271 ALA O O 1
ATOM 1860 N N . LEU A 1 250 ? -25.670 4.364 24.755 1.00 9.33 272 LEU O N 1
ATOM 1861 C CA . LEU A 1 250 ? -25.848 3.032 25.339 1.00 9.57 272 LEU O CA 1
ATOM 1862 C C . LEU A 1 250 ? -25.979 3.038 26.858 1.00 9.68 272 LEU O C 1
ATOM 1863 O O . LEU A 1 250 ? -26.208 1.987 27.453 1.00 10.48 272 LEU O O 1
ATOM 1868 N N . LYS A 1 251 ? -25.825 4.198 27.488 1.00 10.54 273 LYS O N 1
ATOM 1869 C CA . LYS A 1 251 ? -25.912 4.280 28.949 1.00 11.27 273 LYS O CA 1
ATOM 1870 C C . LYS A 1 251 ? -27.309 3.988 29.467 1.00 13.04 273 LYS O C 1
ATOM 1871 O O . LYS A 1 251 ? -28.298 4.278 28.779 1.00 14.48 273 LYS O O 1
#

Foldseek 3Di:
DWDWAAAQPGWIKTWRPFADPVRKIKIWTADPNWIWIDIGNDRHRAAKTWGADPQQWIWMWGADPVRQKIKIWTHPNVRPATAKIWMQGNQRKIWIFGADPRNHTAWIWIQHPLRWIWIFHRQDPQRKGWIKTGDQQEIFTFITGCAWTWTWDDAQQKIKIWIQGNVGQTWIAMDGPDPDLQATKGWDADSVQQWIFIDGNHATFWIWHCDPSRWIWIWTPDPVSPHTDDDIDIDNYSVVVNVRVD

Secondary structure (DSSP, 8-state):
--EEEEETTTEEEEE-SS--TTSPEEEEEEETTEEEEEEESSSSS-EEEEEE-TTS-EEEEEE-TTSS-EEEEEE-TTS-SEEEEEEE-TT--EEEEEE-TTS-EEEEEEE-TTS-EEEEES--TTS-EEEEEEETTEEEEEEE-SSEEEEEEEETTEEEEEEEETT--EEEEEEE--S-TTT-EEEEEETTTTEEEEEETTEEEEEEEE-TTS-EEEEEBPTTSSSB-S--EE--SHHHHHHHT-